Protein AF-A0AAW1M0X6-F1 (afdb_monomer_lite)

Radius of gyration: 35.82 Å; chains: 1; bounding box: 90×74×102 Å

Organism: Popillia japonica (NCBI:txid7064)

Foldseek 3Di:
DVVVVVVVVVVVVVVVVVVVVVVVVVVVVVVVVVVVVVVVVVVVVVVVVVVVVVVVVVVVVVPPPPPPPPDPDDDDDDDDDPVVVVVVVPDDDDDDDDDDDDDDDDDDDDDDDDDDDDDDDDDDDDDDDDDDDDDDDDDPPDPDPFDWDADPVNPDTHTPDDDDPPPDPPVPPPPPDDDDDPVCRPDPDPVVVVCVVPPPVNLVVLLVVLQVVLVVVVVVDDDPDPVLSDRDDSLLSVLLVVLVVPCVVVVCPVPDLVQQQDPPVSHPPVNVVSDNPSNSCSRVPPD

pLDDT: mean 71.13, std 21.63, range [29.25, 96.81]

Secondary structure (DSSP, 8-state):
-HHHHHHHHHHHHHHHHHHHHHHHHHHHHHHHHHHHHHHHHHHHHHHHHHHHHHHHHHHHTT---------SS-----PPPHHHHHHHHS-PPP----------------------------------------------S------EEEPTTSS-EEESSPPP-----GGG------S--HHHHT---HHHHHHHHS-HHHHHHHHHHHHHHHHHHHHHS--SSTTTTPPP-HHHHHHHHHHHHHHHHTT-TTS-HHHHT-SSSSS-HHHHHH--HHHHHHHH---

Structure (mmCIF, N/CA/C/O backbone):
data_AF-A0AAW1M0X6-F1
#
_entry.id   AF-A0AAW1M0X6-F1
#
loop_
_atom_site.group_PDB
_atom_site.id
_atom_site.type_symbol
_atom_site.label_atom_id
_atom_site.label_alt_id
_atom_site.label_comp_id
_atom_site.label_asym_id
_atom_site.label_entity_id
_atom_site.label_seq_id
_atom_site.pdbx_PDB_ins_code
_atom_site.Cartn_x
_atom_site.Cartn_y
_atom_site.Cartn_z
_atom_site.occupancy
_atom_site.B_iso_or_equiv
_atom_site.auth_seq_id
_atom_site.auth_comp_id
_atom_site.auth_asym_id
_atom_site.auth_atom_id
_atom_site.pdbx_PDB_model_num
ATOM 1 N N . MET A 1 1 ? -15.521 53.180 47.110 1.00 49.41 1 MET A N 1
ATOM 2 C CA . MET A 1 1 ? -14.383 53.597 46.259 1.00 49.41 1 MET A CA 1
ATOM 3 C C . MET A 1 1 ? -13.405 52.467 45.924 1.00 49.41 1 MET A C 1
ATOM 5 O O . MET A 1 1 ? -13.047 52.357 44.765 1.00 49.41 1 MET A O 1
ATOM 9 N N . LEU A 1 2 ? -12.999 51.593 46.858 1.00 49.25 2 LEU A N 1
ATOM 10 C CA . LEU A 1 2 ? -12.043 50.502 46.555 1.00 49.25 2 LEU A CA 1
ATOM 11 C C . LEU A 1 2 ? -12.600 49.351 45.683 1.00 49.25 2 LEU A C 1
ATOM 13 O O . LEU A 1 2 ? -11.834 48.738 44.946 1.00 49.25 2 LEU A O 1
ATOM 17 N N . LYS A 1 3 ? -13.913 49.076 45.723 1.00 53.50 3 LYS A N 1
ATOM 18 C CA . LYS A 1 3 ? -14.553 48.027 44.898 1.00 53.50 3 LYS A CA 1
ATOM 19 C C . LYS A 1 3 ? -14.678 48.407 43.410 1.00 53.50 3 LYS A C 1
ATOM 21 O O . LYS A 1 3 ? -14.441 47.568 42.554 1.00 53.50 3 LYS A O 1
ATOM 26 N N . ASP A 1 4 ? -14.912 49.681 43.095 1.00 55.22 4 ASP A N 1
ATOM 27 C CA . ASP A 1 4 ? -14.992 50.156 41.700 1.00 55.22 4 ASP A CA 1
ATOM 28 C C . ASP A 1 4 ? -13.654 50.066 40.945 1.00 55.22 4 ASP A C 1
ATOM 30 O O . ASP A 1 4 ? -13.630 49.869 39.730 1.00 55.22 4 ASP A O 1
ATOM 34 N N . CYS A 1 5 ? -12.520 50.204 41.644 1.00 54.62 5 CYS A N 1
ATOM 35 C CA . CYS A 1 5 ? -11.194 50.076 41.028 1.00 54.62 5 CYS A CA 1
ATOM 36 C C . CYS A 1 5 ? -10.826 48.622 40.689 1.00 54.62 5 CYS A C 1
ATOM 38 O O . CYS A 1 5 ? -10.072 48.397 39.740 1.00 54.62 5 CYS A O 1
ATOM 40 N N . SER A 1 6 ? -11.342 47.626 41.422 1.00 60.44 6 SER A N 1
ATOM 41 C CA . SER A 1 6 ? -11.059 46.214 41.126 1.00 60.44 6 SER A CA 1
ATOM 42 C C . SER A 1 6 ? -11.887 45.700 39.946 1.00 60.44 6 SER A C 1
ATOM 44 O O . SER A 1 6 ? -11.358 44.986 39.095 1.00 60.44 6 SER A O 1
ATOM 46 N N . GLU A 1 7 ? -13.146 46.125 39.827 1.00 61.53 7 GLU A N 1
ATOM 47 C CA . GLU A 1 7 ? -14.025 45.739 38.717 1.00 61.53 7 GLU A CA 1
ATOM 48 C C . GLU A 1 7 ? -13.560 46.316 37.373 1.00 61.53 7 GLU A C 1
ATOM 50 O O . GLU A 1 7 ? -13.534 45.596 36.369 1.00 61.53 7 GLU A O 1
ATOM 55 N N . ARG A 1 8 ? -13.083 47.571 37.352 1.00 61.84 8 ARG A N 1
ATOM 56 C CA . ARG A 1 8 ? -12.467 48.169 36.152 1.00 61.84 8 ARG A CA 1
ATOM 57 C C . ARG A 1 8 ? -11.215 47.416 35.707 1.00 61.84 8 ARG A C 1
ATOM 59 O O . ARG A 1 8 ? -11.055 47.164 34.515 1.00 61.84 8 ARG A O 1
ATOM 66 N N . ASN A 1 9 ? -10.369 46.994 36.649 1.00 72.00 9 ASN A N 1
ATOM 67 C CA . ASN A 1 9 ? -9.188 46.184 36.342 1.00 72.00 9 ASN A CA 1
ATOM 68 C C . ASN A 1 9 ? -9.570 44.818 35.753 1.00 72.00 9 ASN A C 1
ATOM 70 O O . ASN A 1 9 ? -9.012 44.409 34.737 1.00 72.00 9 ASN A O 1
ATOM 74 N N . ILE A 1 10 ? -10.560 44.128 36.328 1.00 74.88 10 ILE A N 1
ATOM 75 C CA . ILE A 1 10 ? -11.029 42.829 35.815 1.00 74.88 10 ILE A CA 1
ATOM 76 C C . ILE A 1 10 ? -11.611 42.967 34.401 1.00 74.88 10 ILE A C 1
ATOM 78 O O . ILE A 1 10 ? -11.339 42.122 33.544 1.00 74.88 10 ILE A O 1
ATOM 82 N N . SER A 1 11 ? -12.392 44.019 34.143 1.00 79.31 11 SER A N 1
ATOM 83 C CA . SER A 1 11 ? -12.946 44.297 32.813 1.00 79.31 11 SER A CA 1
ATOM 84 C C . SER A 1 11 ? -11.838 44.543 31.783 1.00 79.31 11 SER A C 1
ATOM 86 O O . SER A 1 11 ? -11.811 43.897 30.735 1.00 79.31 11 SER A O 1
ATOM 88 N N . HIS A 1 12 ? -10.849 45.367 32.136 1.00 84.56 12 HIS A N 1
ATOM 89 C CA . HIS A 1 12 ? -9.694 45.663 31.290 1.00 84.56 12 HIS A CA 1
ATOM 90 C C . HIS A 1 12 ? -8.882 44.402 30.939 1.00 84.56 12 HIS A C 1
ATOM 92 O O . HIS A 1 12 ? -8.549 44.172 29.776 1.00 84.56 12 HIS A O 1
ATOM 98 N N . PHE A 1 13 ? -8.625 43.508 31.903 1.00 85.31 13 PHE A N 1
ATOM 99 C CA . PHE A 1 13 ? -7.938 42.239 31.622 1.00 85.31 13 PHE A CA 1
ATOM 100 C C . PHE A 1 13 ? -8.755 41.297 30.726 1.00 85.31 13 PHE A C 1
ATOM 102 O O . PHE A 1 13 ? -8.185 40.592 29.886 1.00 85.31 13 PHE A O 1
ATOM 109 N N . LYS A 1 14 ? -10.087 41.273 30.870 1.00 87.56 14 LYS A N 1
ATOM 110 C CA . LYS A 1 14 ? -10.971 40.500 29.981 1.00 87.56 14 LYS A CA 1
ATOM 111 C C . LYS A 1 14 ? -10.939 41.047 28.555 1.00 87.56 14 LYS A C 1
ATOM 113 O O . LYS A 1 14 ? -10.850 40.263 27.610 1.00 87.56 14 LYS A O 1
ATOM 118 N N . GLU A 1 15 ? -10.963 42.365 28.401 1.00 91.44 15 GLU A N 1
ATOM 119 C CA . GLU A 1 15 ? -10.879 43.034 27.105 1.00 91.44 15 GLU A CA 1
ATOM 120 C C . GLU A 1 15 ? -9.538 42.759 26.413 1.00 91.44 15 GLU A C 1
ATOM 122 O O . GLU A 1 15 ? -9.523 42.269 25.283 1.00 91.44 15 GLU A O 1
ATOM 127 N N . MET A 1 16 ? -8.418 42.923 27.122 1.00 87.94 16 MET A N 1
ATOM 128 C CA . MET A 1 16 ? -7.081 42.626 26.593 1.00 87.94 16 MET A CA 1
ATOM 129 C C . MET A 1 16 ? -6.925 41.157 26.185 1.00 87.94 16 MET A C 1
ATOM 131 O O . MET A 1 16 ? -6.371 40.851 25.127 1.00 87.94 16 MET A O 1
ATOM 135 N N . ARG A 1 17 ? -7.491 40.224 26.962 1.00 87.88 17 ARG A N 1
ATOM 136 C CA . ARG A 1 17 ? -7.526 38.798 26.599 1.00 87.88 17 ARG A CA 1
ATOM 137 C C . ARG A 1 17 ? -8.348 38.552 25.329 1.00 87.88 17 ARG A C 1
ATOM 139 O O . ARG A 1 17 ? -7.962 37.722 24.506 1.00 87.88 17 ARG A O 1
ATOM 146 N N . ASN A 1 18 ? -9.471 39.244 25.156 1.00 90.44 18 ASN A N 1
ATOM 147 C CA . ASN A 1 18 ? -10.307 39.116 23.962 1.00 90.44 18 ASN A CA 1
ATOM 148 C C . ASN A 1 18 ? -9.621 39.694 22.718 1.00 90.44 18 ASN A C 1
ATOM 150 O O . ASN A 1 18 ? -9.680 39.072 21.656 1.00 90.44 18 ASN A O 1
ATOM 154 N N . ILE A 1 19 ? -8.925 40.825 22.856 1.00 91.88 19 ILE A N 1
ATOM 155 C CA . ILE A 1 19 ? -8.106 41.418 21.793 1.00 91.88 19 ILE A CA 1
ATOM 156 C C . ILE A 1 19 ? -6.992 40.446 21.396 1.00 91.88 19 ILE A C 1
ATOM 158 O O . ILE A 1 19 ? -6.901 40.088 20.227 1.00 91.88 19 ILE A O 1
ATOM 162 N N . ALA A 1 20 ? -6.232 39.914 22.357 1.00 89.69 20 ALA A N 1
ATOM 163 C CA . ALA A 1 20 ? -5.173 38.942 22.081 1.00 89.69 20 ALA A CA 1
ATOM 164 C C . ALA A 1 20 ? -5.695 37.691 21.348 1.00 89.69 20 ALA A C 1
ATOM 166 O O . ALA A 1 20 ? -5.090 37.234 20.378 1.00 89.69 20 ALA A O 1
ATOM 167 N N . LYS A 1 21 ? -6.864 37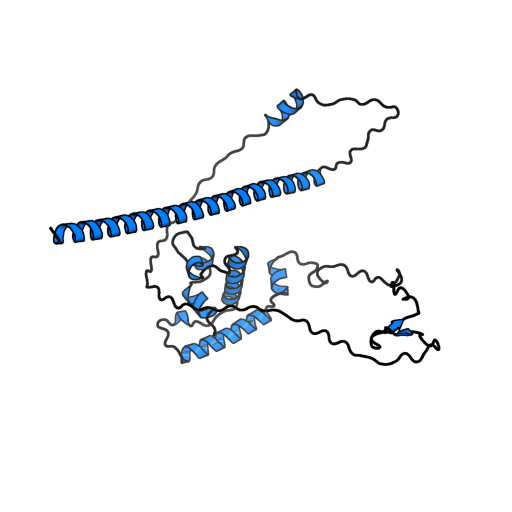.168 21.750 1.00 91.62 21 LYS A N 1
ATOM 168 C CA . LYS A 1 21 ? -7.521 36.046 21.058 1.00 91.62 21 LYS A CA 1
ATOM 169 C C . LYS A 1 21 ? -7.909 36.397 19.620 1.00 91.62 21 LYS A C 1
ATOM 171 O O . LYS A 1 21 ? -7.710 35.574 18.728 1.00 91.62 21 LYS A O 1
ATOM 176 N N . ARG A 1 22 ? -8.462 37.591 19.380 1.00 92.75 22 ARG A N 1
ATOM 177 C CA . ARG A 1 22 ? -8.814 38.062 18.028 1.00 92.75 22 ARG A CA 1
ATOM 178 C C . ARG A 1 22 ? -7.573 38.221 17.157 1.00 92.75 22 ARG A C 1
ATOM 180 O O . ARG A 1 22 ? -7.558 37.703 16.046 1.00 92.75 22 ARG A O 1
ATOM 187 N N . THR A 1 23 ? -6.525 38.850 17.681 1.00 91.62 23 THR A N 1
ATOM 188 C CA . THR A 1 23 ? -5.253 39.030 16.974 1.00 91.62 23 THR A CA 1
ATOM 189 C C . THR A 1 23 ? -4.630 37.686 16.615 1.00 91.62 23 THR A C 1
ATOM 191 O O . THR A 1 23 ? -4.296 37.469 15.457 1.00 91.62 23 THR A O 1
ATOM 194 N N . CYS A 1 24 ? -4.579 36.735 17.552 1.00 92.25 24 CYS A N 1
ATOM 195 C CA . CYS A 1 24 ? -4.056 35.393 17.292 1.00 92.25 24 CYS A CA 1
ATOM 196 C C . CYS A 1 24 ? -4.843 34.661 16.187 1.00 92.25 24 CYS A C 1
ATOM 198 O O . CYS A 1 24 ? -4.251 34.097 15.266 1.00 92.25 24 CYS A O 1
ATOM 200 N N . ARG A 1 25 ? -6.182 34.737 16.211 1.00 92.81 25 ARG A N 1
ATOM 201 C CA . ARG A 1 25 ? -7.030 34.173 15.144 1.00 92.81 25 ARG A CA 1
ATOM 202 C C . ARG A 1 25 ? -6.773 34.838 13.790 1.00 92.81 25 ARG A C 1
ATOM 204 O O . ARG A 1 25 ? -6.695 34.134 12.788 1.00 92.81 25 ARG A O 1
ATOM 211 N N . ASN A 1 26 ? -6.616 36.160 13.758 1.00 92.62 26 ASN A N 1
ATOM 212 C CA . ASN A 1 26 ? -6.327 36.899 12.528 1.00 92.62 26 ASN A CA 1
ATOM 213 C C . ASN A 1 26 ? -4.943 36.559 11.966 1.00 92.62 26 ASN A C 1
ATOM 215 O O . ASN A 1 26 ? -4.833 36.306 10.771 1.00 92.62 26 ASN A O 1
ATOM 219 N N . CYS A 1 27 ? -3.912 36.469 12.809 1.00 91.94 27 CYS A N 1
ATOM 220 C CA . CYS A 1 27 ? -2.578 36.041 12.386 1.00 91.94 27 CYS A CA 1
ATOM 221 C C . CYS A 1 27 ? -2.595 34.606 11.839 1.00 91.94 27 CYS A C 1
ATOM 223 O O . CYS A 1 27 ? -1.999 34.345 10.797 1.00 91.94 27 CYS A O 1
ATOM 225 N N . LYS A 1 28 ? -3.334 33.688 12.482 1.00 91.50 28 LYS A N 1
ATOM 226 C CA . LYS A 1 28 ? -3.503 32.314 11.982 1.00 91.50 28 LYS A CA 1
ATOM 227 C C . LYS A 1 28 ? -4.194 32.285 10.613 1.00 91.50 28 LYS A C 1
ATOM 229 O O . LYS A 1 28 ? -3.758 31.542 9.742 1.00 91.50 28 LYS A O 1
ATOM 234 N N . ARG A 1 29 ? -5.230 33.105 10.402 1.00 92.12 29 ARG A N 1
ATOM 235 C CA . ARG A 1 29 ? -5.902 33.237 9.095 1.00 92.12 29 ARG A CA 1
ATOM 236 C C . ARG A 1 29 ? -4.964 33.780 8.022 1.00 92.12 29 ARG A C 1
ATOM 238 O O . ARG A 1 29 ? -4.820 33.147 6.989 1.00 92.12 29 ARG A O 1
ATOM 245 N N . GLN A 1 30 ? -4.259 34.876 8.301 1.00 93.06 30 GLN A N 1
ATOM 246 C CA . GLN A 1 30 ? -3.292 35.453 7.359 1.00 93.06 30 GLN A CA 1
ATOM 247 C C . GLN A 1 30 ? -2.192 34.461 6.972 1.00 93.06 30 GLN A C 1
ATOM 249 O O . GLN A 1 30 ? -1.789 34.401 5.814 1.00 93.06 30 GLN A O 1
ATOM 254 N N . TYR A 1 31 ? -1.713 33.667 7.931 1.00 93.00 31 TYR A N 1
ATOM 255 C CA . TYR A 1 31 ? -0.745 32.613 7.657 1.00 93.00 31 TYR A CA 1
ATOM 256 C C . TYR A 1 31 ? -1.305 31.553 6.696 1.00 93.00 31 TYR A C 1
ATOM 258 O O . TYR A 1 31 ? -0.641 31.210 5.719 1.00 93.00 31 TYR A O 1
ATOM 266 N N . LEU A 1 32 ? -2.530 31.074 6.936 1.00 91.06 32 LEU A N 1
ATOM 267 C CA . LEU A 1 32 ? -3.194 30.097 6.068 1.00 91.06 32 LEU A CA 1
ATOM 268 C C . LEU A 1 32 ? -3.451 30.659 4.663 1.00 91.06 32 LEU A C 1
ATOM 270 O O . LEU A 1 32 ? -3.134 29.990 3.683 1.00 91.06 32 LEU A O 1
ATOM 274 N N . ASP A 1 33 ? -3.924 31.902 4.556 1.00 92.38 33 ASP A N 1
ATOM 275 C CA . ASP A 1 33 ? -4.158 32.571 3.269 1.00 92.38 33 ASP A CA 1
ATOM 276 C C . ASP A 1 33 ? -2.859 32.721 2.464 1.00 92.38 33 ASP A C 1
ATOM 278 O O . ASP A 1 33 ? -2.826 32.472 1.258 1.00 92.38 33 ASP A O 1
ATOM 282 N N . ASN A 1 34 ? -1.754 33.079 3.126 1.00 93.00 34 ASN A N 1
ATOM 283 C CA . ASN A 1 34 ? -0.442 33.151 2.484 1.00 93.00 34 ASN A CA 1
ATOM 284 C C . ASN A 1 34 ? 0.043 31.773 2.019 1.00 93.00 34 ASN A C 1
ATOM 286 O O . ASN A 1 34 ? 0.634 31.660 0.943 1.00 93.00 34 ASN A O 1
ATOM 290 N N . MET A 1 35 ? -0.220 30.723 2.801 1.00 92.69 35 MET A N 1
ATOM 291 C CA . MET A 1 35 ? 0.132 29.358 2.421 1.00 92.69 35 MET A CA 1
ATOM 292 C C . MET A 1 35 ? -0.663 28.903 1.189 1.00 92.69 35 MET A C 1
ATOM 294 O O . MET A 1 35 ? -0.074 28.374 0.248 1.00 92.69 35 MET A O 1
ATOM 298 N N . LEU A 1 36 ? -1.970 29.188 1.144 1.00 90.56 36 LEU A N 1
ATOM 299 C CA . LEU A 1 36 ? -2.834 28.885 -0.002 1.00 90.56 36 LEU A CA 1
ATOM 300 C C . LEU A 1 36 ? -2.375 29.610 -1.272 1.00 90.56 36 LEU A C 1
ATOM 302 O O . LEU A 1 36 ? -2.247 28.981 -2.320 1.00 90.56 36 LEU A O 1
ATOM 306 N N . ARG A 1 37 ? -2.025 30.898 -1.173 1.00 90.06 37 ARG A N 1
ATOM 307 C CA . ARG A 1 37 ? -1.461 31.658 -2.304 1.00 90.06 37 ARG A CA 1
ATOM 308 C C . ARG A 1 37 ? -0.145 31.062 -2.810 1.00 90.06 37 ARG A C 1
ATOM 310 O O . ARG A 1 37 ? 0.079 30.980 -4.016 1.00 90.06 37 ARG A O 1
ATOM 317 N N . SER A 1 38 ? 0.731 30.620 -1.907 1.00 91.56 38 SER A N 1
ATOM 318 C CA . SER A 1 38 ? 1.982 29.940 -2.276 1.00 91.56 38 SER A CA 1
ATOM 319 C C . SER A 1 38 ? 1.716 28.642 -3.049 1.00 91.56 38 SER A C 1
ATOM 321 O O . SER A 1 38 ? 2.322 28.386 -4.090 1.00 91.56 38 SER A O 1
ATOM 323 N N . VAL A 1 39 ? 0.742 27.851 -2.597 1.00 88.12 39 VAL A N 1
ATOM 324 C CA . VAL A 1 39 ? 0.317 26.631 -3.292 1.00 88.12 39 VAL A CA 1
ATOM 325 C C . VAL A 1 39 ? -0.250 26.955 -4.677 1.00 88.12 39 VAL A C 1
ATOM 327 O O . VAL A 1 39 ? 0.150 26.337 -5.663 1.00 88.12 39 VAL A O 1
ATOM 330 N N . GLU A 1 40 ? -1.120 27.957 -4.784 1.00 88.94 40 GLU A N 1
ATOM 331 C CA . GLU A 1 40 ? -1.725 28.370 -6.053 1.00 88.94 40 GLU A CA 1
ATOM 332 C C . GLU A 1 40 ? -0.669 28.822 -7.075 1.00 88.94 40 GLU A C 1
ATOM 334 O O . GLU A 1 40 ? -0.641 28.330 -8.205 1.00 88.94 40 GLU A O 1
ATOM 339 N N . THR A 1 41 ? 0.269 29.680 -6.664 1.00 90.00 41 THR A N 1
ATOM 340 C CA . THR A 1 41 ? 1.382 30.116 -7.527 1.00 90.00 41 THR A CA 1
ATOM 341 C C . THR A 1 41 ? 2.272 28.952 -7.971 1.00 90.00 41 THR A C 1
ATOM 343 O O . THR A 1 41 ? 2.705 28.911 -9.126 1.00 90.00 41 THR A O 1
ATOM 346 N N . HIS A 1 42 ? 2.501 27.958 -7.106 1.00 89.06 42 HIS A N 1
ATOM 347 C CA . HIS A 1 42 ? 3.227 26.744 -7.474 1.00 89.06 42 HIS A CA 1
ATOM 348 C C . HIS A 1 42 ? 2.494 25.946 -8.564 1.00 89.06 42 HIS A C 1
ATOM 350 O O . HIS A 1 42 ? 3.119 25.514 -9.538 1.00 89.06 42 HIS A O 1
ATOM 356 N N . TYR A 1 43 ? 1.175 25.774 -8.439 1.00 83.94 43 TYR A N 1
ATOM 357 C CA . TYR A 1 43 ? 0.365 25.086 -9.447 1.00 83.94 43 TYR A CA 1
ATOM 358 C C . TYR A 1 43 ? 0.314 25.848 -10.774 1.00 83.94 43 TYR A C 1
ATOM 360 O O . TYR A 1 43 ? 0.480 25.231 -11.827 1.00 83.94 43 TYR A O 1
ATOM 368 N N . GLN A 1 44 ? 0.185 27.176 -10.747 1.00 85.38 44 GLN A N 1
ATOM 369 C CA . GLN A 1 44 ? 0.263 28.004 -11.955 1.00 85.38 44 GLN A CA 1
ATOM 370 C C . GLN A 1 44 ? 1.620 27.842 -12.658 1.00 85.38 44 GLN A C 1
ATOM 372 O O . GLN A 1 44 ? 1.671 27.570 -13.859 1.00 85.38 44 GLN A O 1
ATOM 377 N N . ALA A 1 45 ? 2.730 27.900 -11.915 1.00 85.12 45 ALA A N 1
ATOM 378 C CA . ALA A 1 45 ? 4.068 27.692 -12.470 1.00 85.12 45 ALA A CA 1
ATOM 379 C C . ALA A 1 45 ? 4.261 26.273 -13.038 1.00 85.12 45 ALA A C 1
ATOM 381 O O . ALA A 1 45 ? 4.920 26.091 -14.067 1.00 85.12 45 ALA A O 1
ATOM 382 N N . LYS A 1 46 ? 3.675 25.258 -12.393 1.00 88.75 46 LYS A N 1
ATOM 383 C CA . LYS A 1 46 ? 3.682 23.871 -12.874 1.00 88.75 46 LYS A CA 1
ATOM 384 C C . LYS A 1 46 ? 2.890 23.722 -14.174 1.00 88.75 46 LYS A C 1
ATOM 386 O O . LYS A 1 46 ? 3.389 23.086 -15.100 1.00 88.75 46 LYS A O 1
ATOM 391 N N . ASN A 1 47 ? 1.716 24.341 -14.271 1.00 86.12 47 ASN A N 1
ATOM 392 C CA . ASN A 1 47 ? 0.895 24.332 -15.483 1.00 86.12 47 ASN A CA 1
ATOM 393 C C . ASN A 1 47 ? 1.627 25.000 -16.649 1.00 86.12 47 ASN A C 1
ATOM 395 O O . ASN A 1 47 ? 1.723 24.414 -17.725 1.00 86.12 47 ASN A O 1
ATOM 399 N N . ILE A 1 48 ? 2.245 26.161 -16.410 1.00 83.12 48 ILE A N 1
ATOM 400 C CA . ILE A 1 48 ? 3.079 26.851 -17.403 1.00 83.12 48 ILE A CA 1
ATOM 401 C C . ILE A 1 48 ? 4.240 25.951 -17.854 1.00 83.12 48 ILE A C 1
ATOM 403 O O . ILE A 1 48 ? 4.495 25.802 -19.048 1.00 83.12 48 ILE A O 1
ATOM 407 N N . ARG A 1 49 ? 4.934 25.291 -16.918 1.00 82.06 49 ARG A N 1
ATOM 408 C CA . ARG A 1 49 ? 6.034 24.371 -17.245 1.00 82.06 49 ARG A CA 1
ATOM 409 C C . ARG A 1 49 ? 5.566 23.189 -18.095 1.00 82.06 49 ARG A C 1
ATOM 411 O O . ARG A 1 49 ? 6.244 22.848 -19.061 1.00 82.06 49 ARG A O 1
ATOM 418 N N . ASN A 1 50 ? 4.438 22.578 -17.744 1.00 85.94 50 ASN A N 1
ATOM 419 C CA . ASN A 1 50 ? 3.861 21.466 -18.495 1.00 85.94 50 ASN A CA 1
ATOM 420 C C . ASN A 1 50 ? 3.478 21.901 -19.911 1.00 85.94 50 ASN A C 1
ATOM 422 O O . ASN A 1 50 ? 3.874 21.236 -20.865 1.00 85.94 50 ASN A O 1
ATOM 426 N N . PHE A 1 51 ? 2.835 23.063 -20.048 1.00 88.56 51 PHE A N 1
ATOM 427 C CA . PHE A 1 51 ? 2.515 23.665 -21.340 1.00 88.56 51 PHE A CA 1
ATOM 428 C C . PHE A 1 51 ? 3.765 23.842 -22.215 1.00 88.56 51 PHE A C 1
ATOM 430 O O . PHE A 1 51 ? 3.787 23.395 -23.359 1.00 88.56 51 PHE A O 1
ATOM 437 N N . TYR A 1 52 ? 4.854 24.409 -21.683 1.00 78.44 52 TYR A N 1
ATOM 438 C CA . TYR A 1 52 ? 6.097 24.562 -22.452 1.00 78.44 52 TYR A CA 1
ATOM 439 C C . TYR A 1 52 ? 6.763 23.225 -22.799 1.00 78.44 52 TYR A C 1
ATOM 441 O O . TYR A 1 52 ? 7.354 23.089 -23.872 1.00 78.44 52 TYR A O 1
ATOM 449 N N . GLN A 1 53 ? 6.690 22.226 -21.917 1.00 80.62 53 GLN A N 1
ATOM 450 C CA . GLN A 1 53 ? 7.208 20.888 -22.207 1.00 80.62 53 GLN A CA 1
ATOM 451 C C . GLN A 1 53 ? 6.408 20.198 -23.314 1.00 80.62 53 GLN A C 1
ATOM 453 O O . GLN A 1 53 ? 6.997 19.564 -24.189 1.00 80.62 53 GLN A O 1
ATOM 458 N N . GLU A 1 54 ? 5.089 20.343 -23.297 1.00 80.88 54 GLU A N 1
ATOM 459 C CA . GLU A 1 54 ? 4.188 19.812 -24.312 1.00 80.88 54 GLU A CA 1
ATOM 460 C C . GLU A 1 54 ? 4.371 20.525 -25.654 1.00 80.88 54 GLU A C 1
ATOM 462 O O . GLU A 1 54 ? 4.586 19.869 -26.674 1.00 80.88 54 GLU A O 1
ATOM 467 N N . ALA A 1 55 ? 4.445 21.859 -25.650 1.00 75.31 55 ALA A N 1
ATOM 468 C CA . ALA A 1 55 ? 4.791 22.651 -26.826 1.00 75.31 55 ALA A CA 1
ATOM 469 C C . ALA A 1 55 ? 6.129 22.191 -27.429 1.00 75.31 55 ALA A C 1
ATOM 471 O O . ALA A 1 55 ? 6.210 21.936 -28.631 1.00 75.31 55 ALA A O 1
ATOM 472 N N . LYS A 1 56 ? 7.162 21.985 -26.599 1.00 77.62 56 LYS A N 1
ATOM 473 C CA . LYS A 1 56 ? 8.486 21.507 -27.030 1.00 77.62 56 LYS A CA 1
ATOM 474 C C . LYS A 1 56 ? 8.444 20.097 -27.628 1.00 77.62 56 LYS A C 1
ATOM 476 O O . LYS A 1 56 ? 9.073 19.867 -28.660 1.00 77.62 56 LYS A O 1
ATOM 481 N N . LYS A 1 57 ? 7.692 19.167 -27.029 1.00 77.56 57 LYS A N 1
ATOM 482 C CA . LYS A 1 57 ? 7.470 17.817 -27.586 1.00 77.56 57 LYS A CA 1
ATOM 483 C C . LYS A 1 57 ? 6.762 17.888 -28.943 1.00 77.56 57 LYS A C 1
ATOM 485 O O . LYS A 1 57 ? 7.213 17.264 -29.901 1.00 77.56 57 LYS A O 1
ATOM 490 N N . ASN A 1 58 ? 5.744 18.739 -29.061 1.00 70.25 58 ASN A N 1
ATOM 491 C CA . ASN A 1 58 ? 5.024 18.971 -30.314 1.00 70.25 58 ASN A CA 1
ATOM 492 C C . ASN A 1 58 ? 5.894 19.666 -31.379 1.00 70.25 58 ASN A C 1
ATOM 494 O O . ASN A 1 58 ? 5.721 19.418 -32.573 1.00 70.25 58 ASN A O 1
ATOM 498 N N . THR A 1 59 ? 6.884 20.477 -30.980 1.00 60.91 59 THR A N 1
ATOM 499 C CA . THR A 1 59 ? 7.846 21.083 -31.921 1.00 60.91 59 THR A CA 1
ATOM 500 C C . THR A 1 59 ? 8.904 20.081 -32.391 1.00 60.91 59 THR A C 1
ATOM 502 O O . THR A 1 59 ? 9.314 20.126 -33.549 1.00 60.91 59 THR A O 1
ATOM 505 N N . GLN A 1 60 ? 9.321 19.137 -31.538 1.00 59.81 60 GLN A N 1
ATOM 506 C CA . GLN A 1 60 ? 10.268 18.073 -31.906 1.00 59.81 60 GLN A CA 1
ATOM 507 C C . GLN A 1 60 ? 9.697 17.114 -32.966 1.00 59.81 60 GLN A C 1
ATOM 509 O O . GLN A 1 60 ? 10.452 16.643 -33.813 1.00 59.81 60 GLN A O 1
ATOM 514 N N . GLY A 1 61 ? 8.373 16.913 -33.009 1.00 53.94 61 GLY A N 1
ATOM 515 C CA . GLY A 1 61 ? 7.688 16.216 -34.111 1.00 53.94 61 GLY A CA 1
ATOM 516 C C . GLY A 1 61 ? 7.536 17.042 -35.402 1.00 53.94 61 GLY A C 1
ATOM 517 O O . GLY A 1 61 ? 7.220 16.493 -36.455 1.00 53.94 61 GLY A O 1
ATOM 518 N N . LYS A 1 62 ? 7.789 18.358 -35.345 1.00 51.47 62 LYS A N 1
ATOM 519 C CA . LYS A 1 62 ? 7.704 19.309 -36.468 1.00 51.47 62 LYS A CA 1
ATOM 520 C C . LYS A 1 62 ? 9.062 19.850 -36.924 1.00 51.47 62 LYS A C 1
ATOM 522 O O . LYS A 1 62 ? 9.091 20.792 -37.714 1.00 51.47 62 LYS A O 1
ATOM 527 N N . MET A 1 63 ? 10.183 19.215 -36.569 1.00 44.06 63 MET A N 1
ATOM 528 C CA . MET A 1 63 ? 11.395 19.326 -37.392 1.00 44.06 63 MET A CA 1
ATOM 529 C C . MET A 1 63 ? 11.188 18.532 -38.690 1.00 44.06 63 MET A C 1
ATOM 531 O O . MET A 1 63 ? 11.869 17.550 -38.973 1.00 44.06 63 MET A O 1
ATOM 535 N N . ARG A 1 64 ? 10.259 18.997 -39.538 1.00 46.28 64 ARG A N 1
ATOM 536 C CA . ARG A 1 64 ? 10.497 18.887 -40.973 1.00 46.28 64 ARG A CA 1
ATOM 537 C C . ARG A 1 64 ? 11.830 19.583 -41.160 1.00 46.28 64 ARG A C 1
ATOM 539 O O . ARG A 1 64 ? 11.956 20.744 -40.779 1.00 46.28 64 ARG A O 1
ATOM 546 N N . SER A 1 65 ? 12.827 18.853 -41.651 1.00 45.56 65 SER A N 1
ATOM 547 C CA . SER A 1 65 ? 14.030 19.455 -42.206 1.00 45.56 65 SER A CA 1
ATOM 548 C C . SER A 1 65 ? 13.563 20.650 -43.031 1.00 45.56 65 SER A C 1
ATOM 550 O O . SER A 1 65 ? 12.961 20.478 -44.092 1.00 45.56 65 SER A O 1
ATOM 552 N N . LEU A 1 66 ? 13.760 21.861 -42.510 1.00 44.91 66 LEU A N 1
ATOM 553 C CA . LEU A 1 66 ? 13.802 23.028 -43.358 1.00 44.91 66 LEU A CA 1
ATOM 554 C C . LEU A 1 66 ? 15.043 22.758 -44.190 1.00 44.91 66 LEU A C 1
ATOM 556 O O . LEU A 1 66 ? 16.168 23.018 -43.764 1.00 44.91 66 LEU A O 1
ATOM 560 N N . LYS A 1 67 ? 14.834 22.104 -45.339 1.00 41.78 67 LYS A N 1
ATOM 561 C CA . LYS A 1 67 ? 15.777 22.167 -46.438 1.00 41.78 67 LYS A CA 1
ATOM 562 C C . LYS A 1 67 ? 15.991 23.653 -46.616 1.00 41.78 67 LYS A C 1
ATOM 564 O O . LYS A 1 67 ? 15.091 24.355 -47.074 1.00 41.78 67 LYS A O 1
ATOM 569 N N . TYR A 1 68 ? 17.147 24.126 -46.165 1.00 38.56 68 TYR A N 1
ATOM 570 C CA . TYR A 1 68 ? 17.673 25.399 -46.594 1.00 38.56 68 TYR A CA 1
ATOM 571 C C . TYR A 1 68 ? 17.501 25.405 -48.108 1.00 38.56 68 TYR A C 1
ATOM 573 O O . TYR A 1 68 ? 18.154 24.629 -48.807 1.00 38.56 68 TYR A O 1
ATOM 581 N N . CYS A 1 69 ? 16.576 26.218 -48.607 1.00 40.81 69 CYS A N 1
ATOM 582 C CA . CYS A 1 69 ? 16.559 26.566 -50.013 1.00 40.81 69 CYS A CA 1
ATOM 583 C C . CYS A 1 69 ? 17.759 27.493 -50.197 1.00 40.81 69 CYS A C 1
ATOM 585 O O . CYS A 1 69 ? 17.640 28.712 -50.178 1.00 40.81 69 CYS A O 1
ATOM 587 N N . ARG A 1 70 ? 18.955 26.898 -50.253 1.00 35.56 70 ARG A N 1
ATOM 588 C CA . ARG A 1 70 ? 20.102 27.529 -50.882 1.00 35.56 70 ARG A CA 1
ATOM 589 C C . ARG A 1 70 ? 19.857 27.409 -52.372 1.00 35.56 70 ARG A C 1
ATOM 591 O O . ARG A 1 70 ? 20.177 26.387 -52.970 1.00 35.56 70 ARG A O 1
ATOM 598 N N . ASN A 1 71 ? 19.306 28.463 -52.942 1.00 45.81 71 ASN A N 1
ATOM 599 C CA . ASN A 1 71 ? 19.634 28.792 -54.311 1.00 45.81 71 ASN A CA 1
ATOM 600 C C . ASN A 1 71 ? 20.776 29.803 -54.190 1.00 45.81 71 ASN A C 1
ATOM 602 O O . ASN A 1 71 ? 20.640 30.815 -53.499 1.00 45.81 71 ASN A O 1
ATOM 606 N N . GLU A 1 72 ? 21.930 29.512 -54.780 1.00 36.34 72 GLU A N 1
ATOM 607 C CA . GLU A 1 72 ? 22.852 30.601 -55.098 1.00 36.34 72 GLU A CA 1
ATOM 608 C C . GLU A 1 72 ? 22.175 31.496 -56.156 1.00 36.34 72 GLU A C 1
ATOM 610 O O . GLU A 1 72 ? 21.543 30.937 -57.056 1.00 36.34 72 GLU A O 1
ATOM 615 N N . PRO A 1 73 ? 22.269 32.839 -56.113 1.00 45.47 73 PRO A N 1
ATOM 616 C CA . PRO A 1 73 ? 22.800 33.730 -55.085 1.00 45.47 73 PRO A CA 1
ATOM 617 C C . PRO A 1 73 ? 21.680 34.551 -54.392 1.00 45.47 73 PRO A C 1
ATOM 619 O O . PRO A 1 73 ? 21.010 35.363 -55.012 1.00 45.47 73 PRO A O 1
ATOM 622 N N . GLY A 1 74 ? 21.528 34.396 -53.075 1.00 48.00 74 GLY A N 1
ATOM 623 C CA . GLY A 1 74 ? 21.350 35.537 -52.164 1.00 48.00 74 GLY A CA 1
ATOM 624 C C . GLY A 1 74 ? 20.117 36.455 -52.240 1.00 48.00 74 GLY A C 1
ATOM 625 O O . GLY A 1 74 ? 20.287 37.631 -51.939 1.00 48.00 74 GLY A O 1
ATOM 626 N N . GLU A 1 75 ? 18.898 35.975 -52.507 1.00 43.19 75 GLU A N 1
ATOM 627 C CA . GLU A 1 75 ? 17.683 36.785 -52.267 1.00 43.19 75 GLU A CA 1
ATOM 628 C C . GLU A 1 75 ? 16.602 36.033 -51.470 1.00 43.19 75 GLU A C 1
ATOM 630 O O . GLU A 1 75 ? 16.176 34.935 -51.832 1.00 43.19 75 GLU A O 1
ATOM 635 N N . SER A 1 76 ? 16.152 36.627 -50.355 1.00 41.53 76 SER A N 1
ATOM 636 C CA . SER A 1 76 ? 15.078 36.089 -49.510 1.00 41.53 76 SER A CA 1
ATOM 637 C C . SER A 1 76 ? 13.702 36.509 -50.031 1.00 41.53 76 SER A C 1
ATOM 639 O O . SER A 1 76 ? 13.427 37.701 -50.148 1.00 41.53 76 SER A O 1
ATOM 641 N N . THR A 1 77 ? 12.797 35.559 -50.250 1.00 40.78 77 THR A N 1
ATOM 642 C CA . THR A 1 77 ? 11.374 35.819 -50.544 1.00 40.78 77 THR A CA 1
ATOM 643 C C . THR A 1 77 ? 10.537 34.803 -49.754 1.00 40.78 77 THR A C 1
ATOM 645 O O . THR A 1 77 ? 10.928 33.643 -49.686 1.00 40.78 77 THR A O 1
ATOM 648 N N . LYS A 1 78 ? 9.422 35.078 -49.069 1.00 46.78 78 LYS A N 1
ATOM 649 C CA . LYS A 1 78 ? 8.647 36.258 -48.642 1.00 46.78 78 LYS A CA 1
ATOM 650 C C . LYS A 1 78 ? 8.092 35.880 -47.251 1.00 46.78 78 LYS A C 1
ATOM 652 O O . LYS A 1 78 ? 7.716 34.724 -47.060 1.00 46.78 78 LYS A O 1
ATOM 657 N N . TYR A 1 79 ? 8.037 36.806 -46.296 1.00 49.19 79 TYR A N 1
ATOM 658 C CA . TYR A 1 79 ? 7.336 36.567 -45.027 1.00 49.19 79 TYR A CA 1
ATOM 659 C C . TYR A 1 79 ? 5.822 36.652 -45.259 1.00 49.19 79 TYR A C 1
ATOM 661 O O . TYR A 1 79 ? 5.376 37.524 -46.005 1.00 49.19 79 TYR A O 1
ATOM 669 N N . PHE A 1 80 ? 5.053 35.743 -44.650 1.00 53.94 80 PHE A N 1
ATOM 670 C CA . PHE A 1 80 ? 3.596 35.876 -44.574 1.00 53.94 80 PHE A CA 1
ATOM 671 C C . PHE A 1 80 ? 3.259 37.157 -43.814 1.00 53.94 80 PHE A C 1
ATOM 673 O O . PHE A 1 80 ? 3.930 37.494 -42.837 1.00 53.94 80 PHE A O 1
ATOM 680 N N . THR A 1 81 ? 2.255 37.879 -44.294 1.00 63.22 81 THR A N 1
ATOM 681 C CA . THR A 1 81 ? 1.813 39.122 -43.650 1.00 63.22 81 THR A CA 1
ATOM 682 C C . THR A 1 81 ? 0.957 38.806 -42.423 1.00 63.22 81 THR A C 1
ATOM 684 O O . THR A 1 81 ? 0.291 37.770 -42.389 1.00 63.22 81 THR A O 1
ATOM 687 N N . ASP A 1 82 ? 0.973 39.673 -41.404 1.00 54.41 82 ASP A N 1
ATOM 688 C CA . ASP A 1 82 ? 0.248 39.453 -40.136 1.00 54.41 82 ASP A CA 1
ATOM 689 C C . ASP A 1 82 ? -1.259 39.197 -40.343 1.00 54.41 82 ASP A C 1
ATOM 691 O O . ASP A 1 82 ? -1.877 38.427 -39.602 1.00 54.41 82 ASP A O 1
ATOM 695 N N . ASP A 1 83 ? -1.832 39.743 -41.417 1.00 53.75 83 ASP A N 1
ATOM 696 C CA . ASP A 1 83 ? -3.231 39.537 -41.802 1.00 53.75 83 ASP A CA 1
ATOM 697 C C . ASP A 1 83 ? -3.537 38.084 -42.218 1.00 53.75 83 ASP A C 1
ATOM 699 O O . ASP A 1 83 ? -4.623 37.563 -41.948 1.00 53.75 83 ASP A O 1
ATOM 703 N N . GLU A 1 84 ? -2.575 37.383 -42.827 1.00 52.75 84 GLU A N 1
ATOM 704 C CA . GLU A 1 84 ? -2.728 35.973 -43.217 1.00 52.75 84 GLU A CA 1
ATOM 705 C C . GLU A 1 84 ? -2.660 35.037 -42.003 1.00 52.75 84 GLU A C 1
ATOM 707 O O . GLU A 1 84 ? -3.328 34.000 -41.981 1.00 52.75 84 GLU A O 1
ATOM 712 N N . LEU A 1 85 ? -1.908 35.415 -40.963 1.00 56.78 85 LEU A N 1
ATOM 713 C CA . LEU A 1 85 ? -1.817 34.654 -39.714 1.00 56.78 85 LEU A CA 1
ATOM 714 C C . LEU A 1 85 ? -3.088 34.785 -38.864 1.00 56.78 85 LEU A C 1
ATOM 716 O O . LEU A 1 85 ? -3.536 33.795 -38.281 1.00 56.78 85 LEU A O 1
ATOM 720 N N . HIS A 1 86 ? -3.715 35.963 -38.843 1.00 57.12 86 HIS A N 1
ATOM 721 C CA . HIS A 1 86 ? -4.959 36.194 -38.100 1.00 57.12 86 HIS A CA 1
ATOM 722 C C . HIS A 1 86 ? -6.151 35.392 -38.636 1.00 57.12 86 HIS A C 1
ATOM 724 O O . HIS A 1 86 ? -6.998 34.948 -37.859 1.00 57.12 86 HIS A O 1
ATOM 730 N N . LYS A 1 87 ? -6.200 35.148 -39.948 1.00 57.41 87 LYS A N 1
ATOM 731 C CA . LYS A 1 87 ? -7.285 34.386 -40.579 1.00 57.41 87 LYS A CA 1
ATOM 732 C C . LYS A 1 87 ? -7.270 32.900 -40.200 1.00 57.41 87 LYS A C 1
ATOM 734 O O . LYS A 1 87 ? -8.320 32.292 -40.040 1.00 57.41 87 LYS A O 1
ATOM 739 N N . ILE A 1 88 ? -6.084 32.328 -39.994 1.00 59.19 88 ILE A N 1
ATOM 740 C CA . ILE A 1 88 ? -5.908 30.907 -39.654 1.00 59.19 88 ILE A CA 1
ATOM 741 C C . ILE A 1 88 ? -6.274 30.623 -38.186 1.00 59.19 88 ILE A C 1
ATOM 743 O O . ILE A 1 88 ? -6.727 29.527 -37.865 1.00 59.19 88 ILE A O 1
ATOM 747 N N . LEU A 1 89 ? -6.099 31.600 -37.291 1.00 53.56 89 LEU A N 1
ATOM 748 C CA . LEU A 1 89 ? -6.386 31.456 -35.857 1.00 53.56 89 LEU A CA 1
ATOM 749 C C . LEU A 1 89 ? -7.882 31.510 -35.515 1.00 53.56 89 LEU A C 1
ATOM 751 O O . LEU A 1 89 ? -8.287 30.923 -34.515 1.00 53.56 89 LEU A O 1
ATOM 755 N N . ASN A 1 90 ? -8.695 32.176 -36.338 1.00 55.66 90 ASN A N 1
ATOM 756 C CA . ASN A 1 90 ? -10.107 32.423 -36.033 1.00 55.66 90 ASN A CA 1
ATOM 757 C C . ASN A 1 90 ? -11.085 31.384 -36.623 1.00 55.66 90 ASN A C 1
ATOM 759 O O . ASN A 1 90 ? -12.259 31.409 -36.266 1.00 55.66 90 ASN A O 1
ATOM 763 N N . GLU A 1 91 ? -10.637 30.463 -37.485 1.00 58.56 91 GLU A N 1
ATOM 764 C CA . GLU A 1 91 ? -11.507 29.510 -38.209 1.00 58.56 91 GLU A CA 1
ATOM 765 C C . GLU A 1 91 ? -11.214 28.020 -37.880 1.00 58.56 91 GLU A C 1
ATOM 767 O O . GLU A 1 91 ? -11.216 27.161 -38.760 1.00 58.56 91 GLU A O 1
ATOM 772 N N . GLY A 1 92 ? -10.960 27.681 -36.606 1.00 43.31 92 GLY A N 1
ATOM 773 C CA . GLY A 1 92 ? -10.857 26.290 -36.108 1.00 43.31 92 GLY A CA 1
ATOM 774 C C . GLY A 1 92 ? -12.140 25.806 -35.395 1.00 43.31 92 GLY A C 1
ATOM 775 O O . GLY A 1 92 ? -12.815 26.625 -34.778 1.00 43.31 92 GLY A O 1
ATOM 776 N N . PRO A 1 93 ? -12.517 24.511 -35.473 1.00 44.03 93 PRO A N 1
ATOM 777 C CA . PRO A 1 93 ? -13.917 24.077 -35.449 1.00 44.03 93 PRO A CA 1
ATOM 778 C C . PRO A 1 93 ? -14.556 24.003 -34.051 1.00 44.03 93 PRO A C 1
ATOM 780 O O . PRO A 1 93 ? -13.981 23.460 -33.110 1.00 44.03 93 PRO A O 1
ATOM 783 N N . ASN A 1 94 ? -15.805 24.478 -33.975 1.00 47.19 94 ASN A N 1
ATOM 784 C CA . ASN A 1 94 ? -16.790 24.168 -32.934 1.00 47.19 94 ASN A CA 1
ATOM 785 C C . ASN A 1 94 ? -17.009 22.653 -32.821 1.00 47.19 94 ASN A C 1
ATOM 787 O O . ASN A 1 94 ? -17.366 22.044 -33.824 1.00 47.19 94 ASN A O 1
ATOM 791 N N . LEU A 1 95 ? -16.886 22.088 -31.616 1.00 34.47 95 LEU A N 1
ATOM 792 C CA . LEU A 1 95 ? -17.535 20.836 -31.194 1.00 34.47 95 LEU A CA 1
ATOM 793 C C . LEU A 1 95 ? -17.524 20.762 -29.654 1.00 34.47 95 LEU A C 1
ATOM 795 O O . LEU A 1 95 ? -16.674 20.127 -29.035 1.00 34.47 95 LEU A O 1
ATOM 799 N N . LEU A 1 96 ? -18.468 21.478 -29.041 1.00 36.06 96 LEU A N 1
ATOM 800 C CA . LEU A 1 96 ? -19.045 21.087 -27.759 1.00 36.06 96 LEU A CA 1
ATOM 801 C C . LEU A 1 96 ? -20.292 20.277 -28.097 1.00 36.06 96 LEU A C 1
ATOM 803 O O . LEU A 1 96 ? -21.223 20.824 -28.684 1.00 36.06 96 LEU A O 1
ATOM 807 N N . GLU A 1 97 ? -20.313 19.006 -27.716 1.00 36.84 97 GLU A N 1
ATOM 808 C CA . GLU A 1 97 ? -21.561 18.269 -27.577 1.00 36.84 97 GLU A CA 1
ATOM 809 C C . GLU A 1 97 ? -21.533 17.488 -26.258 1.00 36.84 97 GLU A C 1
ATOM 811 O O . GLU A 1 97 ? -20.568 16.808 -25.908 1.00 36.84 97 GLU A O 1
ATOM 816 N N . SER A 1 98 ? -22.594 17.743 -25.506 1.00 37.72 98 SER A N 1
ATOM 817 C CA . SER A 1 98 ? -23.054 17.228 -24.220 1.00 37.72 98 SER A CA 1
ATOM 818 C C . SER A 1 98 ? -23.006 15.710 -24.062 1.00 37.72 98 SER A C 1
ATOM 820 O O . SER A 1 98 ? -23.293 15.003 -25.019 1.00 37.72 98 SER A O 1
ATOM 822 N N . ASN A 1 99 ? -22.805 15.235 -22.824 1.00 31.25 99 ASN A N 1
ATOM 823 C CA . ASN A 1 99 ? -23.482 14.041 -22.302 1.00 31.25 99 ASN A CA 1
ATOM 824 C C . ASN A 1 99 ? -23.630 14.120 -20.769 1.00 31.25 99 ASN A C 1
ATOM 826 O O . ASN A 1 99 ? -22.641 14.203 -20.041 1.00 31.25 99 ASN A O 1
ATOM 830 N N . GLU A 1 100 ? -24.894 14.135 -20.339 1.00 37.88 100 GLU A N 1
ATOM 831 C CA . GLU A 1 100 ? -25.419 13.866 -18.990 1.00 37.88 100 GLU A CA 1
ATOM 832 C C . GLU A 1 100 ? -25.358 12.357 -18.651 1.00 37.88 100 GLU A C 1
ATOM 834 O O . GLU A 1 100 ? -24.956 11.565 -19.503 1.00 37.88 100 GLU A O 1
ATOM 839 N N . PHE A 1 101 ? -25.861 12.006 -17.452 1.00 29.25 101 PHE A N 1
ATOM 840 C CA . PHE A 1 101 ? -26.077 10.689 -16.804 1.00 29.25 101 PHE A CA 1
ATOM 841 C C . PHE A 1 101 ? -24.976 10.263 -15.812 1.00 29.25 101 PHE A C 1
ATOM 843 O O . PHE A 1 101 ? -23.796 10.317 -16.137 1.00 29.25 101 PHE A O 1
ATOM 850 N N . ASP A 1 102 ? -25.252 9.753 -14.607 1.00 31.25 102 ASP A N 1
ATOM 851 C CA . ASP A 1 102 ? -26.466 9.664 -13.774 1.00 31.25 102 ASP A CA 1
ATOM 852 C C . ASP A 1 102 ? -26.003 9.241 -12.359 1.00 31.25 102 ASP A C 1
ATOM 854 O O . ASP A 1 102 ? -25.056 8.460 -12.231 1.00 31.25 102 ASP A O 1
ATOM 858 N N . ASN A 1 103 ? -26.654 9.751 -11.310 1.00 38.50 103 ASN A N 1
ATOM 859 C CA . ASN A 1 103 ? -26.441 9.347 -9.909 1.00 38.50 103 ASN A CA 1
ATOM 860 C C . ASN A 1 103 ? -27.090 7.978 -9.639 1.00 38.50 103 ASN A C 1
ATOM 862 O O . ASN A 1 103 ? -28.188 7.718 -10.136 1.00 38.50 103 ASN A O 1
ATOM 866 N N . PRO A 1 104 ? -26.510 7.175 -8.733 1.00 38.59 104 PRO A N 1
ATOM 867 C CA . PRO A 1 104 ? -27.360 6.550 -7.729 1.00 38.59 104 PRO A CA 1
ATOM 868 C C . PRO A 1 104 ? -26.799 6.711 -6.314 1.00 38.59 104 PRO A C 1
ATOM 870 O O . PRO A 1 104 ? -25.644 6.392 -6.031 1.00 38.59 104 PRO A O 1
ATOM 873 N N . ASP A 1 105 ? -27.683 7.196 -5.447 1.00 34.53 105 ASP A N 1
ATOM 874 C CA . ASP A 1 105 ? -27.597 7.131 -3.995 1.00 34.53 105 ASP A CA 1
ATOM 875 C C . ASP A 1 105 ? -27.375 5.688 -3.512 1.00 34.53 105 ASP A C 1
ATOM 877 O O . ASP A 1 105 ? -28.058 4.773 -3.973 1.00 34.53 105 ASP A O 1
ATOM 881 N N . ASP A 1 106 ? -26.492 5.503 -2.530 1.00 34.56 106 ASP A N 1
ATOM 882 C CA . ASP A 1 106 ? -26.681 4.473 -1.506 1.00 34.56 106 ASP A CA 1
ATOM 883 C C . ASP A 1 106 ? -26.054 4.946 -0.185 1.00 34.56 106 ASP A C 1
ATOM 885 O O . ASP A 1 106 ? -24.840 5.132 -0.048 1.00 34.56 106 ASP A O 1
ATOM 889 N N . ASP A 1 107 ? -26.962 5.205 0.749 1.00 36.59 107 ASP A N 1
ATOM 890 C CA . ASP A 1 107 ? -26.793 5.629 2.131 1.00 36.59 107 ASP A CA 1
ATOM 891 C C . ASP A 1 107 ? -26.427 4.407 2.988 1.00 36.59 107 ASP A C 1
ATOM 893 O O . ASP A 1 107 ? -27.172 3.429 3.018 1.00 36.59 107 ASP A O 1
ATOM 897 N N . ASP A 1 108 ? -25.288 4.447 3.682 1.00 34.03 108 ASP A N 1
ATOM 898 C CA . ASP A 1 108 ? -25.029 3.532 4.800 1.00 34.03 108 ASP A CA 1
ATOM 899 C C . ASP A 1 108 ? -24.225 4.277 5.876 1.00 34.03 108 ASP A C 1
ATOM 901 O O . ASP A 1 108 ? -22.998 4.438 5.816 1.00 34.03 108 ASP A O 1
ATOM 905 N N . SER A 1 109 ? -24.982 4.833 6.818 1.00 38.47 109 SER A N 1
ATOM 906 C CA . SER A 1 109 ? -24.529 5.487 8.039 1.00 38.47 109 SER A CA 1
ATOM 907 C C . SER A 1 109 ? -24.275 4.428 9.114 1.00 38.47 109 SER A C 1
ATOM 909 O O . SER A 1 109 ? -25.217 3.824 9.614 1.00 38.47 109 SER A O 1
ATOM 911 N N . ASP A 1 110 ? -23.012 4.251 9.507 1.00 34.44 110 ASP A N 1
ATOM 912 C CA . ASP A 1 110 ? -22.628 3.563 10.746 1.00 34.44 110 ASP A CA 1
ATOM 913 C C . ASP A 1 110 ? -21.695 4.500 11.539 1.00 34.44 110 ASP A C 1
ATOM 915 O O . ASP A 1 110 ? -20.482 4.560 11.317 1.00 34.44 110 ASP A O 1
ATOM 919 N N . GLU A 1 111 ? -22.293 5.284 12.440 1.00 39.44 111 GLU A N 1
ATOM 920 C CA . GLU A 1 111 ? -21.614 6.063 13.480 1.00 39.44 111 GLU A CA 1
ATOM 921 C C . GLU A 1 111 ? -21.170 5.135 14.622 1.00 39.44 111 GLU A C 1
ATOM 923 O O . GLU A 1 111 ? -22.023 4.670 15.371 1.00 39.44 111 GLU A O 1
ATOM 928 N N . GLU A 1 112 ? -19.864 4.920 14.830 1.00 36.62 112 GLU A N 1
ATOM 929 C CA . GLU A 1 112 ? -19.338 4.476 16.134 1.00 36.62 112 GLU A CA 1
ATOM 930 C C . GLU A 1 112 ? -17.968 5.106 16.461 1.00 36.62 112 GLU A C 1
ATOM 932 O O . GLU A 1 112 ? -17.176 5.449 15.584 1.00 36.62 112 GLU A O 1
ATOM 937 N N . GLU A 1 113 ? -17.749 5.290 17.765 1.00 35.81 113 GLU A N 1
ATOM 938 C CA . GLU A 1 113 ? -16.849 6.243 18.422 1.00 35.81 113 GLU A CA 1
ATOM 939 C C . GLU A 1 113 ? -15.335 6.021 18.222 1.00 35.81 113 GLU A C 1
ATOM 941 O O . GLU A 1 113 ? -14.796 4.915 18.271 1.00 35.81 113 GLU A O 1
ATOM 946 N N . GLU A 1 114 ? -14.640 7.149 18.064 1.00 32.47 114 GLU A N 1
ATOM 947 C CA . GLU A 1 114 ? -13.203 7.305 17.849 1.00 32.47 114 GLU A CA 1
ATOM 948 C C . GLU A 1 114 ? -12.414 7.165 19.171 1.00 32.47 114 GLU A C 1
ATOM 950 O O . GLU A 1 114 ? -12.501 8.021 20.053 1.00 32.47 114 GLU A O 1
ATOM 955 N N . ILE A 1 115 ? -11.595 6.114 19.315 1.00 41.25 115 ILE A N 1
ATOM 956 C CA . ILE A 1 115 ? -10.557 6.036 20.360 1.00 41.25 115 ILE A CA 1
ATOM 957 C C . ILE A 1 115 ? -9.195 6.223 19.687 1.00 41.25 115 ILE A C 1
ATOM 959 O O . ILE A 1 115 ? -8.682 5.333 19.010 1.00 41.25 115 ILE A O 1
ATOM 963 N N . ILE A 1 116 ? -8.620 7.413 19.866 1.00 34.91 116 ILE A N 1
ATOM 964 C CA . ILE A 1 116 ? -7.306 7.796 19.343 1.00 34.91 116 ILE A CA 1
ATOM 965 C C . ILE A 1 116 ? -6.226 7.283 20.301 1.00 34.91 116 ILE A C 1
ATOM 967 O O . ILE A 1 116 ? -6.023 7.856 21.371 1.00 34.91 116 ILE A O 1
ATOM 971 N N . GLU A 1 117 ? -5.477 6.258 19.896 1.00 35.56 117 GLU A N 1
ATOM 972 C CA . GLU A 1 117 ? -4.162 5.975 20.478 1.00 35.56 117 GLU A CA 1
ATOM 973 C C . GLU A 1 117 ? -3.064 6.524 19.561 1.00 35.56 117 GLU A C 1
ATOM 975 O O . GLU A 1 117 ? -2.858 6.081 18.430 1.00 35.56 117 GLU A O 1
ATOM 980 N N . THR A 1 118 ? -2.361 7.538 20.060 1.00 35.22 118 THR A N 1
ATOM 981 C CA . THR A 1 118 ? -1.179 8.134 19.434 1.00 35.22 118 THR A CA 1
ATOM 982 C C . THR A 1 118 ? -0.008 7.158 19.477 1.00 35.22 118 THR A C 1
ATOM 984 O O . THR A 1 118 ? 0.556 6.945 20.548 1.00 35.22 118 THR A O 1
ATOM 987 N N . ASN A 1 119 ? 0.405 6.635 18.321 1.00 34.03 119 ASN A N 1
ATOM 988 C CA . ASN A 1 119 ? 1.679 5.933 18.175 1.00 34.03 119 ASN A CA 1
ATOM 989 C C . ASN A 1 119 ? 2.638 6.758 17.314 1.00 34.03 119 ASN A C 1
ATOM 991 O O . ASN A 1 119 ? 2.323 7.162 16.195 1.00 34.03 119 ASN A O 1
ATOM 995 N N . ASN A 1 120 ? 3.792 7.041 17.908 1.00 42.12 120 ASN A N 1
ATOM 996 C CA . ASN A 1 120 ? 4.870 7.859 17.385 1.00 42.12 120 ASN A CA 1
ATOM 997 C C . ASN A 1 120 ? 5.989 6.912 16.936 1.00 42.12 120 ASN A C 1
ATOM 999 O O . ASN A 1 120 ? 6.840 6.566 17.748 1.00 42.12 120 ASN A O 1
ATOM 1003 N N . ASP A 1 121 ? 5.960 6.474 15.678 1.00 37.56 121 ASP A N 1
ATOM 1004 C CA . ASP A 1 121 ? 6.987 5.592 15.118 1.00 37.56 121 ASP A CA 1
ATOM 1005 C C . ASP A 1 121 ? 7.719 6.318 13.975 1.00 37.56 121 ASP A C 1
ATOM 1007 O O . ASP A 1 121 ? 7.306 6.303 12.814 1.00 37.56 121 ASP A O 1
ATOM 1011 N N . GLU A 1 122 ? 8.820 6.984 14.327 1.00 39.81 122 GLU A N 1
ATOM 1012 C CA . GLU A 1 122 ? 9.864 7.398 13.388 1.00 39.81 122 GLU A CA 1
ATOM 1013 C C . GLU A 1 122 ? 10.721 6.169 13.057 1.00 39.81 122 GLU A C 1
ATOM 1015 O O . GLU A 1 122 ? 11.400 5.618 13.922 1.00 39.81 122 GLU A O 1
ATOM 1020 N N . SER A 1 123 ? 10.693 5.720 11.802 1.00 36.81 123 SER A N 1
ATOM 1021 C CA . SER A 1 123 ? 11.622 4.705 11.303 1.00 36.81 123 SER A CA 1
ATOM 1022 C C . SER A 1 123 ? 12.417 5.285 10.139 1.00 36.81 123 SER A C 1
ATOM 1024 O O . SER A 1 123 ? 11.950 5.344 9.001 1.00 36.81 123 SER A O 1
ATOM 1026 N N . GLU A 1 124 ? 13.624 5.752 10.451 1.00 38.03 124 GLU A N 1
ATOM 1027 C CA . GLU A 1 124 ? 14.676 6.031 9.479 1.00 38.03 124 GLU A CA 1
ATOM 1028 C C . GLU A 1 124 ? 15.378 4.710 9.147 1.00 38.03 124 GLU A C 1
ATOM 1030 O O . GLU A 1 124 ? 15.858 4.004 10.033 1.00 38.03 124 GLU A O 1
ATOM 1035 N N . THR A 1 125 ? 15.417 4.340 7.869 1.00 38.25 125 THR A N 1
ATOM 1036 C CA . THR A 1 125 ? 16.219 3.204 7.398 1.00 38.25 125 THR A CA 1
ATOM 1037 C C . THR A 1 125 ? 17.310 3.740 6.482 1.00 38.25 125 THR A C 1
ATOM 1039 O O . THR A 1 125 ? 17.073 3.996 5.301 1.00 38.25 125 THR A O 1
ATOM 1042 N N . GLU A 1 126 ? 18.509 3.930 7.031 1.00 36.09 126 GLU A N 1
ATOM 1043 C CA . GLU A 1 126 ? 19.723 4.183 6.256 1.00 36.09 126 GLU A CA 1
ATOM 1044 C C . GLU A 1 126 ? 20.406 2.841 5.967 1.00 36.09 126 GLU A C 1
ATOM 1046 O O . GLU A 1 126 ? 20.778 2.095 6.869 1.00 36.09 126 GLU A O 1
ATOM 1051 N N . LEU A 1 127 ? 20.496 2.493 4.684 1.00 35.78 127 LEU A N 1
ATOM 1052 C CA . LEU A 1 127 ? 21.074 1.242 4.201 1.00 35.78 127 LEU A CA 1
ATOM 1053 C C . LEU A 1 127 ? 22.562 1.482 3.903 1.00 35.78 127 LEU A C 1
ATOM 1055 O O . LEU A 1 127 ? 22.911 2.020 2.852 1.00 35.78 127 LEU A O 1
ATOM 1059 N N . GLU A 1 128 ? 23.441 1.103 4.831 1.00 35.03 128 GLU A N 1
ATOM 1060 C CA . GLU A 1 128 ? 24.892 1.104 4.615 1.00 35.03 128 GLU A CA 1
ATOM 1061 C C . GLU A 1 128 ? 25.301 -0.088 3.729 1.00 35.03 128 GLU A C 1
ATOM 1063 O O . GLU A 1 128 ? 25.042 -1.249 4.049 1.00 35.03 128 GLU A O 1
ATOM 1068 N N . CYS A 1 129 ? 25.954 0.184 2.594 1.00 30.52 129 CYS A N 1
ATOM 1069 C CA . CYS A 1 129 ? 26.638 -0.844 1.808 1.00 30.52 129 CYS A CA 1
ATOM 1070 C C . CYS A 1 129 ? 28.036 -1.082 2.391 1.00 30.52 129 CYS A C 1
ATOM 1072 O O . CYS A 1 129 ? 28.898 -0.208 2.322 1.00 30.52 129 CYS A O 1
ATOM 1074 N N . SER A 1 130 ? 28.252 -2.276 2.942 1.00 35.03 130 SER A N 1
ATOM 1075 C CA . SER A 1 130 ? 29.568 -2.789 3.328 1.00 35.03 130 SER A CA 1
ATOM 1076 C C . SER A 1 130 ? 30.312 -3.271 2.076 1.00 35.03 130 SER A C 1
ATOM 1078 O O . SER A 1 130 ? 29.842 -4.176 1.386 1.00 35.03 130 SER A O 1
ATOM 1080 N N . ASP A 1 131 ? 31.441 -2.628 1.771 1.00 32.03 131 ASP A N 1
ATOM 1081 C CA . ASP A 1 131 ? 32.346 -2.987 0.674 1.00 32.03 131 ASP A CA 1
ATOM 1082 C C . ASP A 1 131 ? 33.515 -3.801 1.250 1.00 32.03 131 ASP A C 1
ATOM 1084 O O . ASP A 1 131 ? 34.389 -3.273 1.943 1.00 32.03 131 ASP A O 1
ATOM 1088 N N . ASP A 1 132 ? 33.466 -5.115 1.043 1.00 41.12 132 ASP A N 1
ATOM 1089 C CA . ASP A 1 132 ? 34.422 -6.093 1.567 1.00 41.12 132 ASP A CA 1
ATOM 1090 C C . ASP A 1 132 ? 35.522 -6.346 0.516 1.00 41.12 132 ASP A C 1
ATOM 1092 O O . ASP A 1 132 ? 35.494 -7.320 -0.243 1.00 41.12 132 ASP A O 1
ATOM 1096 N N . ASP A 1 133 ? 36.509 -5.449 0.442 1.00 38.28 133 ASP A N 1
ATOM 1097 C CA . ASP A 1 133 ? 37.656 -5.612 -0.455 1.00 38.28 133 ASP A CA 1
ATOM 1098 C C . ASP A 1 133 ? 38.756 -6.467 0.196 1.00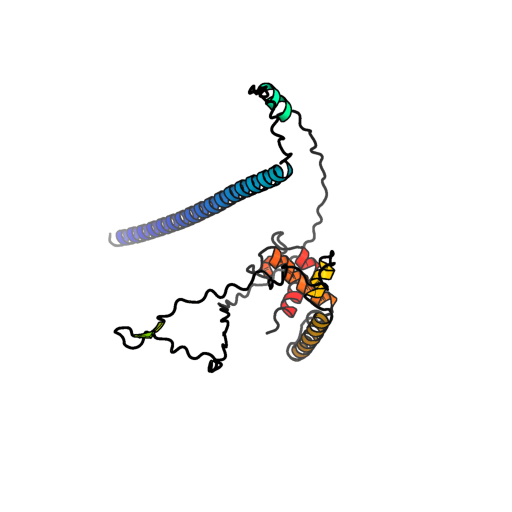 38.28 133 ASP A C 1
ATOM 1100 O O . ASP A 1 133 ? 39.563 -6.029 1.024 1.00 38.28 133 ASP A O 1
ATOM 1104 N N . LYS A 1 134 ? 38.807 -7.731 -0.236 1.00 36.28 134 LYS A N 1
ATOM 1105 C CA . LYS A 1 134 ? 39.902 -8.675 0.015 1.00 36.28 134 LYS A CA 1
ATOM 1106 C C . LYS A 1 134 ? 41.243 -8.096 -0.444 1.00 36.28 134 LYS A C 1
ATOM 1108 O O . LYS A 1 134 ? 41.525 -7.966 -1.634 1.00 36.28 134 LYS A O 1
ATOM 1113 N N . PHE A 1 135 ? 42.113 -7.847 0.526 1.00 35.66 135 PHE A N 1
ATOM 1114 C CA . PHE A 1 135 ? 43.516 -7.510 0.325 1.00 35.66 135 PHE A CA 1
ATOM 1115 C C . PHE A 1 135 ? 44.300 -8.744 -0.152 1.00 35.66 135 PHE A C 1
ATOM 1117 O O . PHE A 1 135 ? 44.861 -9.474 0.666 1.00 35.66 135 PHE A O 1
ATOM 1124 N N . ASP A 1 136 ? 44.359 -8.979 -1.467 1.00 34.62 136 ASP A N 1
ATOM 1125 C CA . ASP A 1 136 ? 45.286 -9.966 -2.023 1.00 34.62 136 ASP A CA 1
ATOM 1126 C C . ASP A 1 136 ? 46.662 -9.357 -2.305 1.00 34.62 136 ASP A C 1
ATOM 1128 O O . ASP A 1 136 ? 46.868 -8.342 -2.973 1.00 34.62 136 ASP A O 1
ATOM 1132 N N . LYS A 1 137 ? 47.619 -10.022 -1.677 1.00 38.19 137 LYS A N 1
ATOM 1133 C CA . LYS A 1 137 ? 48.988 -9.634 -1.417 1.00 38.19 137 LYS A CA 1
ATOM 1134 C C . LYS A 1 137 ? 49.891 -10.085 -2.573 1.00 38.19 137 LYS A C 1
ATOM 1136 O O . LYS A 1 137 ? 49.979 -11.270 -2.864 1.00 38.19 137 LYS A O 1
ATOM 1141 N N . LEU A 1 138 ? 50.661 -9.119 -3.079 1.00 34.09 138 LEU A N 1
ATOM 1142 C CA . LEU A 1 138 ? 51.974 -9.229 -3.737 1.00 34.09 138 LEU A CA 1
ATOM 1143 C C . LEU A 1 138 ? 52.049 -9.604 -5.226 1.00 34.09 138 LEU A C 1
ATOM 1145 O O . LEU A 1 138 ? 52.099 -10.759 -5.636 1.00 34.09 138 LEU A O 1
ATOM 1149 N N . ASP A 1 139 ? 52.282 -8.539 -5.989 1.00 37.31 139 ASP A N 1
ATOM 1150 C CA . ASP A 1 139 ? 53.133 -8.481 -7.171 1.00 37.31 139 ASP A CA 1
ATOM 1151 C C . ASP A 1 139 ? 54.543 -9.039 -6.869 1.00 37.31 139 ASP A C 1
ATOM 1153 O O . ASP A 1 139 ? 55.301 -8.496 -6.062 1.00 37.31 139 ASP A O 1
ATOM 1157 N N . LEU A 1 140 ? 54.885 -10.149 -7.519 1.00 41.97 140 LEU A N 1
ATOM 1158 C CA . LEU A 1 140 ? 56.225 -10.739 -7.557 1.00 41.97 140 LEU A CA 1
ATOM 1159 C C . LEU A 1 140 ? 56.618 -10.988 -9.019 1.00 41.97 140 LEU A C 1
ATOM 1161 O O . LEU A 1 140 ? 57.105 -12.057 -9.369 1.00 41.97 140 LEU A O 1
ATOM 1165 N N . ALA A 1 141 ? 56.377 -10.016 -9.908 1.00 40.22 141 ALA A N 1
ATOM 1166 C CA . ALA A 1 141 ? 56.794 -10.152 -11.303 1.00 40.22 141 ALA A CA 1
ATOM 1167 C C . ALA A 1 141 ? 57.066 -8.822 -12.026 1.00 40.22 141 ALA A C 1
ATOM 1169 O O . ALA A 1 141 ? 56.743 -8.682 -13.201 1.00 40.22 141 ALA A O 1
ATOM 1170 N N . SER A 1 142 ? 57.714 -7.840 -11.392 1.00 40.44 142 SER A N 1
ATOM 1171 C CA . SER A 1 142 ? 58.445 -6.814 -12.150 1.00 40.44 142 SER A CA 1
ATOM 1172 C C . SER A 1 142 ? 59.464 -6.097 -11.275 1.00 40.44 142 SER A C 1
ATOM 1174 O O . SER A 1 142 ? 59.122 -5.387 -10.334 1.00 40.44 142 SER A O 1
ATOM 1176 N N . GLY A 1 143 ? 60.748 -6.281 -11.581 1.00 40.78 143 GLY A N 1
ATOM 1177 C CA . GLY A 1 143 ? 61.882 -5.692 -10.868 1.00 40.78 143 GLY A CA 1
ATOM 1178 C C . GLY A 1 143 ? 62.035 -4.180 -11.059 1.00 40.78 143 GLY A C 1
ATOM 1179 O O . GLY A 1 143 ? 63.099 -3.716 -11.461 1.00 40.78 143 GLY A O 1
ATOM 1180 N N . LYS A 1 144 ? 61.006 -3.388 -10.751 1.00 47.38 144 LYS A N 1
ATOM 1181 C CA . LYS 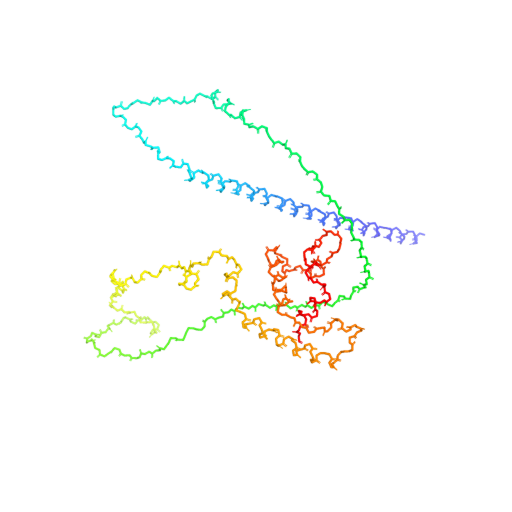A 1 144 ? 61.131 -1.940 -10.576 1.00 47.38 144 LYS A CA 1
ATOM 1182 C C . LYS A 1 144 ? 60.844 -1.611 -9.123 1.00 47.38 144 LYS A C 1
ATOM 1184 O O . LYS A 1 144 ? 59.706 -1.669 -8.672 1.00 47.38 144 LYS A O 1
ATOM 1189 N N . ARG A 1 145 ? 61.898 -1.265 -8.380 1.00 48.44 145 ARG A N 1
ATOM 1190 C CA . ARG A 1 145 ? 61.761 -0.653 -7.055 1.00 48.44 145 ARG A CA 1
ATOM 1191 C C . ARG A 1 145 ? 60.935 0.616 -7.251 1.00 48.44 145 ARG A C 1
ATOM 1193 O O . ARG A 1 145 ? 61.438 1.574 -7.831 1.00 48.44 145 ARG A O 1
ATOM 1200 N N . ASN A 1 146 ? 59.668 0.608 -6.846 1.00 57.28 146 ASN A N 1
ATOM 1201 C CA . ASN A 1 146 ? 58.878 1.830 -6.841 1.00 57.28 146 ASN A CA 1
ATOM 1202 C C . ASN A 1 146 ? 59.531 2.771 -5.830 1.00 57.28 146 ASN A C 1
ATOM 1204 O O . ASN A 1 146 ? 59.518 2.530 -4.624 1.00 57.28 146 ASN A O 1
ATOM 1208 N N . GLU A 1 147 ? 60.193 3.803 -6.337 1.00 74.81 147 GLU A N 1
ATOM 1209 C CA . GLU A 1 147 ? 60.695 4.870 -5.494 1.00 74.81 147 GLU A CA 1
ATOM 1210 C C . GLU A 1 147 ? 59.506 5.714 -5.027 1.00 74.81 147 GLU A C 1
ATOM 1212 O O . GLU A 1 147 ? 58.650 6.096 -5.826 1.00 74.81 147 GLU A O 1
ATOM 1217 N N . TYR A 1 148 ? 59.463 6.027 -3.733 1.00 82.00 148 TYR A N 1
ATOM 1218 C CA . TYR A 1 148 ? 58.450 6.892 -3.129 1.00 82.00 148 TYR A CA 1
ATOM 1219 C C . TYR A 1 148 ? 59.131 8.106 -2.484 1.00 82.00 148 TYR A C 1
ATOM 1221 O O . TYR A 1 148 ? 60.239 7.998 -1.955 1.00 82.00 148 TYR A O 1
ATOM 1229 N N . PHE A 1 149 ? 58.475 9.265 -2.501 1.00 79.50 149 PHE A N 1
ATOM 1230 C CA . PHE A 1 149 ? 58.799 10.380 -1.614 1.00 79.50 149 PHE A CA 1
ATOM 1231 C C . PHE A 1 149 ? 58.022 10.227 -0.306 1.00 79.50 149 PHE A C 1
ATOM 1233 O O . PHE A 1 149 ? 56.832 9.916 -0.318 1.00 79.50 149 PHE A O 1
ATOM 1240 N N . ARG A 1 150 ? 58.673 10.471 0.833 1.00 85.06 150 ARG A N 1
ATOM 1241 C CA . ARG A 1 150 ? 58.026 10.437 2.150 1.00 85.06 150 ARG A CA 1
ATOM 1242 C C . ARG A 1 150 ? 57.729 11.860 2.619 1.00 85.06 150 ARG A C 1
ATOM 1244 O O . ARG A 1 150 ? 58.622 12.704 2.646 1.00 85.06 150 ARG A O 1
ATOM 1251 N N . GLY A 1 151 ? 56.476 12.118 2.981 1.00 78.81 151 GLY A N 1
ATOM 1252 C CA . GLY A 1 151 ? 56.023 13.397 3.520 1.00 78.81 151 GLY A CA 1
ATOM 1253 C C . GLY A 1 151 ? 56.641 13.705 4.886 1.00 78.81 151 GLY A C 1
ATOM 1254 O O . GLY A 1 151 ? 57.100 12.810 5.599 1.00 78.81 151 GLY A O 1
ATOM 1255 N N . ARG A 1 152 ? 56.636 14.984 5.285 1.00 80.69 152 ARG A N 1
ATOM 1256 C CA . ARG A 1 152 ? 57.215 15.437 6.570 1.00 80.69 152 ARG A CA 1
ATOM 1257 C C . ARG A 1 152 ? 56.564 14.784 7.795 1.00 80.69 152 ARG A C 1
ATOM 1259 O O . ARG A 1 152 ? 57.236 14.586 8.799 1.00 80.69 152 ARG A O 1
ATOM 1266 N N . ASN A 1 153 ? 55.295 14.393 7.687 1.00 81.88 153 ASN A N 1
ATOM 1267 C CA . ASN A 1 153 ? 54.561 13.643 8.709 1.00 81.88 153 ASN A CA 1
ATOM 1268 C C . ASN A 1 153 ? 54.995 12.167 8.829 1.00 81.88 153 ASN A C 1
ATOM 1270 O O . ASN A 1 153 ? 54.436 11.437 9.639 1.00 81.88 153 ASN A O 1
ATOM 1274 N N . LYS A 1 154 ? 55.956 11.707 8.012 1.00 75.38 154 LYS A N 1
ATOM 1275 C CA . LYS A 1 154 ? 56.490 10.333 7.923 1.00 75.38 154 LYS A CA 1
ATOM 1276 C C . LYS A 1 154 ? 55.473 9.231 7.595 1.00 75.38 154 LYS A C 1
ATOM 1278 O O . LYS A 1 154 ? 55.892 8.096 7.385 1.00 75.38 154 LYS A O 1
ATOM 1283 N N . GLN A 1 155 ? 54.191 9.564 7.495 1.00 76.50 155 GLN A N 1
ATOM 1284 C CA . GLN A 1 155 ? 53.101 8.632 7.218 1.00 76.50 155 GLN A CA 1
ATOM 1285 C C . GLN A 1 155 ? 52.679 8.662 5.748 1.00 76.50 155 GLN A C 1
ATOM 1287 O O . GLN A 1 155 ? 52.373 7.622 5.177 1.00 76.50 155 GLN A O 1
ATOM 1292 N N . THR A 1 156 ? 52.708 9.828 5.100 1.00 79.94 156 THR A N 1
ATOM 1293 C CA . THR A 1 156 ? 52.265 9.936 3.706 1.00 79.94 156 THR A CA 1
ATOM 1294 C C . THR A 1 156 ? 53.394 9.565 2.746 1.00 79.94 156 THR A C 1
ATOM 1296 O O . THR A 1 156 ? 54.488 10.135 2.811 1.00 79.94 156 THR A O 1
ATOM 1299 N N . LEU A 1 157 ? 53.127 8.629 1.835 1.00 84.62 157 LEU A N 1
ATOM 1300 C CA . LEU A 1 157 ? 54.037 8.217 0.766 1.00 84.62 157 LEU A CA 1
ATOM 1301 C C . LEU A 1 157 ? 53.468 8.650 -0.588 1.00 84.62 157 LEU A C 1
ATOM 1303 O O . LEU A 1 157 ? 52.318 8.363 -0.900 1.00 84.62 157 LEU A O 1
ATOM 1307 N N . TRP A 1 158 ? 54.287 9.316 -1.396 1.00 74.00 158 TRP A N 1
ATOM 1308 C CA . TRP A 1 158 ? 53.945 9.747 -2.749 1.00 74.00 158 TRP A CA 1
ATOM 1309 C C . TRP A 1 158 ? 54.753 8.931 -3.749 1.00 74.00 158 TRP A C 1
ATOM 1311 O O . TRP A 1 158 ? 55.982 8.921 -3.682 1.00 74.00 158 TRP A O 1
ATOM 1321 N N . SER A 1 159 ? 54.087 8.229 -4.665 1.00 79.00 159 SER A N 1
ATOM 1322 C CA . SER A 1 159 ? 54.786 7.467 -5.706 1.00 79.00 159 SER A CA 1
ATOM 1323 C C . SER A 1 159 ? 55.552 8.405 -6.636 1.00 79.00 159 SER A C 1
ATOM 1325 O O . SER A 1 159 ? 55.004 9.416 -7.074 1.00 79.00 159 SER A O 1
ATOM 1327 N N . LYS A 1 160 ? 56.809 8.073 -6.958 1.00 75.25 160 LYS A N 1
ATOM 1328 C CA . LYS A 1 160 ? 57.586 8.807 -7.969 1.00 75.25 160 LYS A CA 1
ATOM 1329 C C . LYS A 1 160 ? 57.222 8.419 -9.398 1.00 75.25 160 LYS A C 1
ATOM 1331 O O . LYS A 1 160 ? 57.569 9.136 -10.332 1.00 75.25 160 LYS A O 1
ATOM 1336 N N . SER A 1 161 ? 56.566 7.277 -9.590 1.00 72.94 161 SER A N 1
ATOM 1337 C CA . SER A 1 161 ? 56.121 6.842 -10.909 1.00 72.94 161 SER A CA 1
ATOM 1338 C C . SER A 1 161 ? 54.779 7.485 -11.261 1.00 72.94 161 SER A C 1
ATOM 1340 O O . SER A 1 161 ? 53.856 7.528 -10.448 1.00 72.94 161 SER A O 1
ATOM 1342 N N . SER A 1 162 ? 54.664 7.988 -12.493 1.00 69.25 162 SER A N 1
ATOM 1343 C CA . SER A 1 162 ? 53.397 8.482 -13.033 1.00 69.25 162 SER A CA 1
ATOM 1344 C C . SER A 1 162 ? 52.380 7.342 -13.111 1.00 69.25 162 SER A C 1
ATOM 1346 O O . SER A 1 162 ? 52.707 6.267 -13.626 1.00 69.25 162 SER A O 1
ATOM 1348 N N . TYR A 1 163 ? 51.148 7.587 -12.658 1.00 67.69 163 TYR A N 1
ATOM 1349 C CA . TYR A 1 163 ? 50.051 6.624 -12.759 1.00 67.69 163 TYR A CA 1
ATOM 1350 C C . TYR A 1 163 ? 49.845 6.204 -14.224 1.00 67.69 163 TYR A C 1
ATOM 1352 O O . TYR A 1 163 ? 49.584 7.039 -15.092 1.00 67.69 163 TYR A O 1
ATOM 1360 N N . GLN A 1 164 ? 49.997 4.911 -14.514 1.00 68.81 164 GLN A N 1
ATOM 1361 C CA . GLN A 1 164 ? 49.712 4.356 -15.837 1.00 68.81 164 GLN A CA 1
ATOM 1362 C C . GLN A 1 164 ? 48.194 4.368 -16.033 1.00 68.81 164 GLN A C 1
ATOM 1364 O O . GLN A 1 164 ? 47.467 3.747 -15.263 1.00 68.81 164 GLN A O 1
ATOM 1369 N N . SER A 1 165 ? 47.704 5.087 -17.046 1.00 66.00 165 SER A N 1
ATOM 1370 C CA . SER A 1 165 ? 46.271 5.138 -17.347 1.00 66.00 165 SER A CA 1
ATOM 1371 C C . SER A 1 165 ? 45.754 3.736 -17.680 1.00 66.00 165 SER A C 1
ATOM 1373 O O . SER A 1 165 ? 46.050 3.183 -18.738 1.00 66.00 165 SER A O 1
ATOM 1375 N N . THR A 1 166 ? 44.938 3.176 -16.793 1.00 68.56 166 THR A N 1
ATOM 1376 C CA . THR A 1 166 ? 44.242 1.892 -16.952 1.00 68.56 166 THR A CA 1
ATOM 1377 C C . THR A 1 166 ? 43.027 2.013 -17.874 1.00 68.56 166 THR A C 1
ATOM 1379 O O . THR A 1 166 ? 41.999 1.379 -17.647 1.00 68.56 166 THR A O 1
ATOM 1382 N N . LYS A 1 167 ? 43.097 2.828 -18.939 1.00 65.56 167 LYS A N 1
ATOM 1383 C CA . LYS A 1 167 ? 42.018 2.857 -19.933 1.00 65.56 167 LYS A CA 1
ATOM 1384 C C . LYS A 1 167 ? 41.876 1.462 -20.533 1.00 65.56 167 LYS A C 1
ATOM 1386 O O . LYS A 1 167 ? 42.758 0.979 -21.245 1.00 65.56 167 LYS A O 1
ATOM 1391 N N . THR A 1 168 ? 40.743 0.827 -20.254 1.00 63.19 168 THR A N 1
ATOM 1392 C CA . THR A 1 168 ? 40.341 -0.425 -20.885 1.00 63.19 168 THR A CA 1
ATOM 1393 C C . THR A 1 168 ? 40.409 -0.241 -22.401 1.00 63.19 168 THR A C 1
ATOM 1395 O O . THR A 1 168 ? 39.847 0.710 -22.947 1.00 63.19 168 THR A O 1
ATOM 1398 N N . LYS A 1 169 ? 41.145 -1.117 -23.099 1.00 63.81 169 LYS A N 1
ATOM 1399 C CA . LYS A 1 169 ? 41.291 -1.046 -24.562 1.00 63.81 169 LYS A CA 1
ATOM 1400 C C . LYS A 1 169 ? 39.897 -1.055 -25.207 1.00 63.81 169 LYS A C 1
ATOM 1402 O O . LYS A 1 169 ? 39.073 -1.898 -24.859 1.00 63.81 169 LYS A O 1
ATOM 1407 N N . SER A 1 170 ? 39.667 -0.179 -26.188 1.00 61.75 170 SER A N 1
ATOM 1408 C CA . SER A 1 170 ? 38.377 0.040 -26.880 1.00 61.75 170 SER A CA 1
ATOM 1409 C C . SER A 1 170 ? 37.703 -1.218 -27.449 1.00 61.75 170 SER A C 1
ATOM 1411 O O . SER A 1 170 ? 36.513 -1.202 -27.745 1.00 61.75 170 SER A O 1
ATOM 1413 N N . LYS A 1 171 ? 38.450 -2.316 -27.585 1.00 68.38 171 LYS A N 1
ATOM 1414 C CA . LYS A 1 171 ? 37.988 -3.608 -28.102 1.00 68.38 171 LYS A CA 1
ATOM 1415 C C . LYS A 1 171 ? 37.319 -4.541 -27.078 1.00 68.38 171 LYS A C 1
ATOM 1417 O O . LYS A 1 171 ? 36.779 -5.552 -27.496 1.00 68.38 171 LYS A O 1
ATOM 1422 N N . ASN A 1 172 ? 37.327 -4.215 -25.781 1.00 59.16 172 ASN A N 1
ATOM 1423 C CA . ASN A 1 172 ? 36.701 -5.024 -24.716 1.00 59.16 172 ASN A CA 1
ATOM 1424 C C . ASN A 1 172 ? 35.507 -4.319 -24.045 1.00 59.16 172 ASN A C 1
ATOM 1426 O O . ASN A 1 172 ? 35.222 -4.537 -22.870 1.00 59.16 172 ASN A O 1
ATOM 1430 N N . ILE A 1 173 ? 34.798 -3.459 -24.777 1.00 66.88 173 ILE A N 1
ATOM 1431 C CA . ILE A 1 173 ? 33.546 -2.874 -24.286 1.00 66.88 173 ILE A CA 1
ATOM 1432 C C . ILE A 1 173 ? 32.422 -3.858 -24.618 1.00 66.88 173 ILE A C 1
ATOM 1434 O O . ILE A 1 173 ? 31.832 -3.796 -25.697 1.00 66.88 173 ILE A O 1
ATOM 1438 N N . VAL A 1 174 ? 32.131 -4.785 -23.701 1.00 69.75 174 VAL A N 1
ATOM 1439 C CA . VAL A 1 174 ? 30.870 -5.537 -23.748 1.00 69.75 174 VAL A CA 1
ATOM 1440 C C . VAL A 1 174 ? 29.751 -4.512 -23.574 1.00 69.75 174 VAL A C 1
ATOM 1442 O O . VAL A 1 174 ? 29.573 -3.947 -22.496 1.00 69.75 174 VAL A O 1
ATOM 1445 N N . LYS A 1 175 ? 29.032 -4.209 -24.659 1.00 67.50 175 LYS A N 1
ATOM 1446 C CA . LYS A 1 175 ? 27.900 -3.276 -24.644 1.00 67.50 175 LYS A CA 1
ATOM 1447 C C . LYS A 1 175 ? 26.705 -3.953 -23.976 1.00 67.50 175 LYS A C 1
ATOM 1449 O O . LYS A 1 175 ? 25.844 -4.516 -24.645 1.00 67.50 175 LYS A O 1
ATOM 1454 N N . MET A 1 176 ? 26.673 -3.914 -22.650 1.00 73.44 176 MET A N 1
ATOM 1455 C CA . MET A 1 176 ? 25.473 -4.227 -21.883 1.00 73.44 176 MET A CA 1
ATOM 1456 C C . MET A 1 176 ? 24.506 -3.057 -22.051 1.00 73.44 176 MET A C 1
ATOM 1458 O O . MET A 1 176 ? 24.695 -1.995 -21.461 1.00 73.44 176 MET A O 1
ATOM 1462 N N . PHE A 1 177 ? 23.504 -3.220 -22.911 1.00 79.94 177 PHE A N 1
ATOM 1463 C CA . PHE A 1 177 ? 22.441 -2.230 -23.027 1.00 79.94 177 PHE A CA 1
ATOM 1464 C C . PHE A 1 177 ? 21.506 -2.355 -21.819 1.00 79.94 177 PHE A C 1
ATOM 1466 O O . PHE A 1 177 ? 21.087 -3.472 -21.502 1.00 79.94 177 PHE A O 1
ATOM 1473 N N . PRO A 1 178 ? 21.175 -1.245 -21.139 1.00 84.25 178 PRO A N 1
ATOM 1474 C CA . PRO A 1 178 ? 20.212 -1.277 -20.053 1.00 84.25 178 PRO A CA 1
ATOM 1475 C C . PRO A 1 178 ? 18.836 -1.637 -20.617 1.00 84.25 178 PRO A C 1
ATOM 1477 O O . PRO A 1 178 ? 18.371 -1.036 -21.586 1.00 84.25 178 PRO A O 1
ATOM 1480 N N . GLY A 1 179 ? 18.194 -2.642 -20.0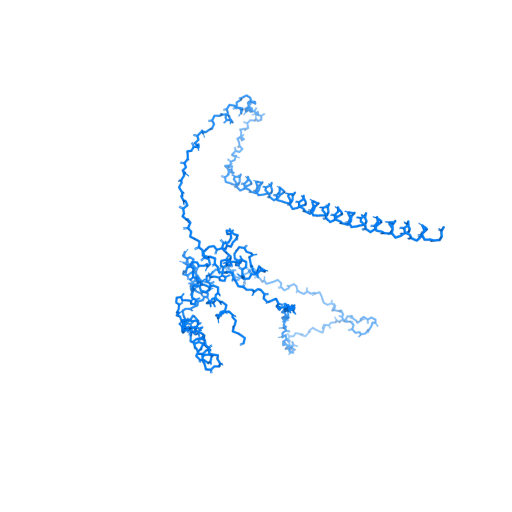30 1.00 84.88 179 GLY A N 1
ATOM 1481 C CA . GLY A 1 179 ? 16.870 -3.082 -20.446 1.00 84.88 179 GLY A CA 1
ATOM 1482 C C . GLY A 1 179 ? 16.463 -4.415 -19.822 1.00 84.88 179 GLY A C 1
ATOM 1483 O O . GLY A 1 179 ? 17.297 -5.109 -19.228 1.00 84.88 179 GLY A O 1
ATOM 1484 N N . PRO A 1 180 ? 15.179 -4.786 -19.950 1.00 84.81 180 PRO A N 1
ATOM 1485 C CA . PRO A 1 180 ? 14.682 -6.062 -19.462 1.00 84.81 180 PRO A CA 1
ATOM 1486 C C . PRO A 1 180 ? 15.403 -7.229 -20.151 1.00 84.81 180 PRO A C 1
ATOM 1488 O O . PRO A 1 180 ? 15.610 -7.243 -21.369 1.00 84.81 180 PRO A O 1
ATOM 1491 N N . LYS A 1 181 ? 15.792 -8.230 -19.353 1.00 84.81 181 LYS A N 1
ATOM 1492 C CA . LYS A 1 181 ? 16.386 -9.481 -19.850 1.00 84.81 181 LYS A CA 1
ATOM 1493 C C . LYS A 1 181 ? 15.374 -10.238 -20.717 1.00 84.81 181 LYS A C 1
ATOM 1495 O O . LYS A 1 181 ? 14.174 -10.003 -20.621 1.00 84.81 181 LYS A O 1
ATOM 1500 N N . ALA A 1 182 ? 15.851 -11.186 -21.528 1.00 79.75 182 ALA A N 1
ATOM 1501 C CA . ALA A 1 182 ? 15.044 -11.900 -22.528 1.00 79.75 182 ALA A CA 1
ATOM 1502 C C . ALA A 1 182 ? 13.676 -12.400 -22.013 1.00 79.75 182 ALA A C 1
ATOM 1504 O O . ALA A 1 182 ? 12.679 -12.236 -22.707 1.00 79.75 182 ALA A O 1
ATOM 1505 N N . ALA A 1 183 ? 13.610 -12.916 -20.780 1.00 79.81 183 ALA A N 1
ATOM 1506 C CA . ALA A 1 183 ? 12.375 -13.407 -20.159 1.00 79.81 183 ALA A CA 1
ATOM 1507 C C . ALA A 1 183 ? 11.280 -12.337 -19.949 1.00 79.81 183 ALA A C 1
ATOM 1509 O O . ALA A 1 183 ? 10.109 -12.687 -19.841 1.00 79.81 183 ALA A O 1
ATOM 1510 N N . ALA A 1 184 ? 11.653 -11.056 -19.900 1.00 85.50 184 ALA A N 1
ATOM 1511 C CA . ALA A 1 184 ? 10.748 -9.916 -19.753 1.00 85.50 184 ALA A CA 1
ATOM 1512 C C . ALA A 1 184 ? 10.733 -8.993 -20.987 1.00 85.50 184 ALA A C 1
ATOM 1514 O O . ALA A 1 184 ? 10.059 -7.970 -20.987 1.00 85.50 184 ALA A O 1
ATOM 1515 N N . LYS A 1 185 ? 11.474 -9.335 -22.051 1.00 85.69 185 LYS A N 1
ATOM 1516 C CA . LYS A 1 185 ? 11.675 -8.455 -23.214 1.00 85.69 185 LYS A CA 1
ATOM 1517 C C . LYS A 1 185 ? 10.427 -8.302 -24.090 1.00 85.69 185 LYS A C 1
ATOM 1519 O O . LYS A 1 185 ? 10.243 -7.254 -24.694 1.00 85.69 185 LYS A O 1
ATOM 1524 N N . ASN A 1 186 ? 9.599 -9.344 -24.161 1.00 87.62 186 ASN A N 1
ATOM 1525 C CA . ASN A 1 186 ? 8.428 -9.407 -25.044 1.00 87.62 186 ASN A CA 1
ATOM 1526 C C . ASN A 1 186 ? 7.101 -9.253 -24.281 1.00 87.62 186 ASN A C 1
ATOM 1528 O O . ASN A 1 186 ? 6.055 -9.648 -24.789 1.00 87.62 186 ASN A O 1
ATOM 1532 N N . ILE A 1 187 ? 7.140 -8.751 -23.045 1.00 90.50 187 ILE A N 1
ATOM 1533 C CA . ILE A 1 187 ? 5.928 -8.533 -22.256 1.00 90.50 187 ILE A CA 1
ATOM 1534 C C . ILE A 1 187 ? 5.307 -7.208 -22.692 1.00 90.50 187 ILE A C 1
ATOM 1536 O O . ILE A 1 187 ? 5.966 -6.173 -22.637 1.00 90.50 187 ILE A O 1
ATOM 1540 N N . VAL A 1 188 ? 4.057 -7.271 -23.146 1.00 89.38 188 VAL A N 1
ATOM 1541 C CA . VAL A 1 188 ? 3.268 -6.099 -23.561 1.00 89.38 188 VAL A CA 1
ATOM 1542 C C . VAL A 1 188 ? 2.223 -5.742 -22.504 1.00 89.38 188 VAL A C 1
ATOM 1544 O O . VAL A 1 188 ? 1.956 -4.569 -22.297 1.00 89.38 188 VAL A O 1
ATOM 1547 N N . ASP A 1 189 ? 1.676 -6.753 -21.829 1.00 93.31 189 ASP A N 1
ATOM 1548 C CA . ASP A 1 189 ? 0.612 -6.620 -20.833 1.00 93.31 189 ASP A CA 1
ATOM 1549 C C . ASP A 1 189 ? 1.181 -6.333 -19.433 1.00 93.31 189 ASP A C 1
ATOM 1551 O O . ASP A 1 189 ? 2.081 -7.037 -18.951 1.00 93.31 189 ASP A O 1
ATOM 1555 N N . GLU A 1 190 ? 0.644 -5.309 -18.772 1.00 91.62 190 GLU A N 1
ATOM 1556 C CA . GLU A 1 190 ? 1.020 -4.883 -17.428 1.00 91.62 190 GLU A CA 1
ATOM 1557 C C . GLU A 1 190 ? 0.781 -5.981 -16.388 1.00 91.62 190 GLU A C 1
ATOM 1559 O O . GLU A 1 190 ? 1.603 -6.161 -15.487 1.00 91.62 190 GLU A O 1
ATOM 1564 N N . ILE A 1 191 ? -0.292 -6.767 -16.534 1.00 89.31 191 ILE A N 1
ATOM 1565 C CA . ILE A 1 191 ? -0.618 -7.850 -15.595 1.00 89.31 191 ILE A CA 1
ATOM 1566 C C . ILE A 1 191 ? 0.429 -8.961 -15.701 1.00 89.31 191 ILE A C 1
ATOM 1568 O O . ILE A 1 191 ? 0.906 -9.502 -14.699 1.00 89.31 191 ILE A O 1
ATOM 1572 N N . VAL A 1 192 ? 0.848 -9.288 -16.924 1.00 90.50 192 VAL A N 1
ATOM 1573 C CA . VAL A 1 192 ? 1.903 -10.280 -17.163 1.00 90.50 192 VAL A CA 1
ATOM 1574 C C . VAL A 1 192 ? 3.248 -9.780 -16.635 1.00 90.50 192 VAL A C 1
ATOM 1576 O O . VAL A 1 192 ? 4.008 -10.576 -16.081 1.00 90.50 192 VAL A O 1
ATOM 1579 N N . ALA A 1 193 ? 3.539 -8.481 -16.753 1.00 92.00 193 ALA A N 1
ATOM 1580 C CA . ALA A 1 193 ? 4.737 -7.878 -16.170 1.00 92.00 193 ALA A CA 1
ATOM 1581 C C . ALA A 1 193 ? 4.713 -7.938 -14.637 1.00 92.00 193 ALA A C 1
ATOM 1583 O O . ALA A 1 193 ? 5.704 -8.339 -14.026 1.00 92.00 193 ALA A O 1
ATOM 1584 N N . PHE A 1 194 ? 3.578 -7.609 -14.019 1.00 90.88 194 PHE A N 1
ATOM 1585 C CA . PHE A 1 194 ? 3.394 -7.690 -12.573 1.00 90.88 194 PHE A CA 1
ATOM 1586 C C . PHE A 1 194 ? 3.609 -9.116 -12.054 1.00 90.88 194 PHE A C 1
ATOM 1588 O O . PHE A 1 194 ? 4.378 -9.323 -11.117 1.00 90.88 194 PHE A O 1
ATOM 1595 N N . ASN A 1 195 ? 3.048 -10.115 -12.738 1.00 90.56 195 ASN A N 1
ATOM 1596 C CA . ASN A 1 195 ? 3.214 -11.530 -12.395 1.00 90.56 195 ASN A CA 1
ATOM 1597 C C . ASN A 1 195 ? 4.648 -12.066 -12.580 1.00 90.56 195 ASN A C 1
ATOM 1599 O O . ASN A 1 195 ? 4.918 -13.201 -12.200 1.00 90.56 195 ASN A O 1
ATOM 1603 N N . LYS A 1 196 ? 5.570 -11.299 -13.187 1.00 91.31 196 LYS A N 1
ATOM 1604 C CA . LYS A 1 196 ? 7.015 -11.612 -13.189 1.00 91.31 196 LYS A CA 1
ATOM 1605 C C . LYS A 1 196 ? 7.757 -11.049 -11.985 1.00 91.31 196 LYS A C 1
ATOM 1607 O O . LYS A 1 196 ? 8.876 -11.480 -11.720 1.00 91.31 196 LYS A O 1
ATOM 1612 N N . ILE A 1 197 ? 7.182 -10.047 -11.329 1.00 91.69 197 ILE A N 1
ATOM 1613 C CA . ILE A 1 197 ? 7.721 -9.445 -10.110 1.00 91.69 197 ILE A CA 1
ATOM 1614 C C . ILE A 1 197 ? 7.186 -10.216 -8.905 1.00 91.69 197 ILE A C 1
ATOM 1616 O O . ILE A 1 197 ? 7.949 -10.560 -8.007 1.00 91.69 197 ILE A O 1
ATOM 1620 N N . ILE A 1 198 ? 5.881 -10.498 -8.910 1.00 93.00 198 ILE A N 1
ATOM 1621 C CA . ILE A 1 198 ? 5.197 -11.252 -7.867 1.00 93.00 198 ILE A CA 1
ATOM 1622 C C . ILE A 1 198 ? 4.707 -12.564 -8.464 1.00 93.00 198 ILE A C 1
ATOM 1624 O O . ILE A 1 198 ? 3.693 -12.624 -9.158 1.00 93.00 198 ILE A O 1
ATOM 1628 N N . ASP A 1 199 ? 5.457 -13.625 -8.186 1.00 93.69 199 ASP A N 1
ATOM 1629 C CA . ASP A 1 199 ? 5.147 -14.950 -8.701 1.00 93.69 199 ASP A CA 1
ATOM 1630 C C . ASP A 1 199 ? 3.913 -15.543 -8.016 1.00 93.69 199 ASP A C 1
ATOM 1632 O O . ASP A 1 199 ? 3.642 -15.347 -6.829 1.00 93.69 199 ASP A O 1
ATOM 1636 N N . THR A 1 200 ? 3.218 -16.411 -8.744 1.00 92.81 200 THR A N 1
ATOM 1637 C CA . THR A 1 200 ? 2.070 -17.164 -8.230 1.00 92.81 200 THR A CA 1
ATOM 1638 C C . THR A 1 200 ? 2.398 -17.957 -6.966 1.00 92.81 200 THR A C 1
ATOM 1640 O O . THR A 1 200 ? 1.549 -18.057 -6.085 1.00 92.81 200 THR A O 1
ATOM 1643 N N . LYS A 1 201 ? 3.622 -18.484 -6.852 1.00 95.75 201 LYS A N 1
ATOM 1644 C CA . LYS A 1 201 ? 4.095 -19.203 -5.661 1.00 95.75 201 LYS A CA 1
ATOM 1645 C C . LYS A 1 201 ? 4.255 -18.290 -4.448 1.00 95.75 201 LYS A C 1
ATOM 1647 O O . LYS A 1 201 ? 3.996 -18.728 -3.336 1.00 95.75 201 LYS A O 1
ATOM 1652 N N . MET A 1 202 ? 4.665 -17.036 -4.659 1.00 96.00 202 MET A N 1
ATOM 1653 C CA . MET A 1 202 ? 4.760 -16.053 -3.578 1.00 96.00 202 MET A CA 1
ATOM 1654 C C . MET A 1 202 ? 3.371 -15.757 -3.022 1.00 96.00 202 MET A C 1
ATOM 1656 O O . MET A 1 202 ? 3.191 -15.753 -1.811 1.00 96.00 202 MET A O 1
ATOM 1660 N N . ILE A 1 203 ? 2.378 -15.588 -3.901 1.00 95.75 203 ILE A N 1
ATOM 1661 C CA . ILE A 1 203 ? 0.989 -15.387 -3.479 1.00 95.75 203 ILE A CA 1
ATOM 1662 C C . ILE A 1 203 ? 0.470 -16.587 -2.685 1.00 95.75 203 ILE A C 1
ATOM 1664 O O . ILE A 1 203 ? -0.122 -16.396 -1.629 1.00 95.75 203 ILE A O 1
ATOM 1668 N N . ASP A 1 204 ? 0.708 -17.816 -3.153 1.00 96.31 204 ASP A N 1
ATOM 1669 C CA . ASP A 1 204 ? 0.271 -19.014 -2.423 1.00 96.31 204 ASP A CA 1
ATOM 1670 C C . ASP A 1 204 ? 0.925 -19.117 -1.045 1.00 96.31 204 ASP A C 1
ATOM 1672 O O . ASP A 1 204 ? 0.265 -19.483 -0.074 1.00 96.31 204 ASP A O 1
ATOM 1676 N N . GLU A 1 205 ? 2.204 -18.758 -0.944 1.00 96.81 205 GLU A N 1
ATOM 1677 C CA . GLU A 1 205 ? 2.922 -18.758 0.325 1.00 96.81 205 GLU A CA 1
ATOM 1678 C C . GLU A 1 205 ? 2.380 -17.693 1.288 1.00 96.81 205 GLU A C 1
ATOM 1680 O O . GLU A 1 205 ? 2.184 -17.980 2.469 1.00 96.81 205 GLU A O 1
ATOM 1685 N N . ILE A 1 206 ? 2.052 -16.497 0.785 1.00 94.88 206 ILE A N 1
ATOM 1686 C CA . ILE A 1 206 ? 1.379 -15.454 1.570 1.00 94.88 206 ILE A CA 1
ATOM 1687 C C . ILE A 1 206 ? 0.027 -15.971 2.064 1.00 94.88 206 ILE A C 1
ATOM 1689 O O . ILE A 1 206 ? -0.223 -15.942 3.264 1.00 94.88 206 ILE A O 1
ATOM 1693 N N . VAL A 1 207 ? -0.812 -16.520 1.177 1.00 95.81 207 VAL A N 1
ATOM 1694 C CA . VAL A 1 207 ? -2.118 -17.098 1.546 1.00 95.81 207 VAL A CA 1
ATOM 1695 C C . VAL A 1 207 ? -1.954 -18.151 2.643 1.00 95.81 207 VAL A C 1
ATOM 1697 O O . VAL A 1 207 ? -2.676 -18.126 3.640 1.00 95.81 207 VAL A O 1
ATOM 1700 N N . ARG A 1 208 ? -0.988 -19.063 2.490 1.00 95.62 208 ARG A N 1
ATOM 1701 C CA . ARG A 1 208 ? -0.712 -20.127 3.459 1.00 95.62 208 ARG A CA 1
ATOM 1702 C C . ARG A 1 208 ? -0.338 -19.557 4.828 1.00 95.62 208 ARG A C 1
ATOM 1704 O O . ARG A 1 208 ? -0.931 -19.952 5.830 1.00 95.62 208 ARG A O 1
ATOM 1711 N N . CYS A 1 209 ? 0.624 -18.638 4.879 1.00 94.19 209 CYS A N 1
ATOM 1712 C CA . CYS A 1 209 ? 1.081 -18.013 6.121 1.00 94.19 209 CYS A CA 1
ATOM 1713 C C . CYS A 1 209 ? -0.020 -17.177 6.785 1.00 94.19 209 CYS A C 1
ATOM 1715 O O . CYS A 1 209 ? -0.234 -17.290 7.991 1.00 94.19 209 CYS A O 1
ATOM 1717 N N . THR A 1 210 ? -0.765 -16.396 6.003 1.00 92.88 210 THR A N 1
ATOM 1718 C CA . THR A 1 210 ? -1.893 -15.597 6.488 1.00 92.88 210 THR A CA 1
ATOM 1719 C C . THR A 1 210 ? -2.989 -16.481 7.078 1.00 92.88 210 THR A C 1
ATOM 1721 O O . THR A 1 210 ? -3.473 -16.203 8.172 1.00 92.88 210 THR A O 1
ATOM 1724 N N . ASN A 1 211 ? -3.344 -17.587 6.420 1.00 93.06 211 ASN A N 1
ATOM 1725 C CA . ASN A 1 211 ? -4.361 -18.507 6.931 1.00 93.06 211 ASN A CA 1
ATOM 1726 C C . ASN A 1 211 ? -3.921 -19.209 8.217 1.00 93.06 211 ASN A C 1
ATOM 1728 O O . ASN A 1 211 ? -4.735 -19.363 9.125 1.00 93.06 211 ASN A O 1
ATOM 1732 N N . LEU A 1 212 ? -2.638 -19.565 8.343 1.00 92.25 212 LEU A N 1
ATOM 1733 C CA . LEU A 1 212 ? -2.092 -20.079 9.603 1.00 92.25 212 LEU A CA 1
ATOM 1734 C C . LEU A 1 212 ? -2.234 -19.059 10.740 1.00 92.25 212 LEU A C 1
ATOM 1736 O O . LEU A 1 212 ? -2.647 -19.424 11.839 1.00 92.25 212 LEU A O 1
ATOM 1740 N N . TYR A 1 213 ? -1.944 -17.783 10.478 1.00 89.62 213 TYR A N 1
ATOM 1741 C CA . TYR A 1 213 ? -2.100 -16.729 11.480 1.00 89.62 213 TYR A CA 1
ATOM 1742 C C . TYR A 1 213 ? -3.570 -16.496 11.854 1.00 89.62 213 TYR A C 1
ATOM 1744 O O . TYR A 1 213 ? -3.898 -16.397 13.034 1.00 89.62 213 TYR A O 1
ATOM 1752 N N . ILE A 1 214 ? -4.475 -16.466 10.871 1.00 89.12 214 ILE A N 1
ATOM 1753 C CA . ILE A 1 214 ? -5.919 -16.338 11.116 1.00 89.12 214 ILE A CA 1
ATOM 1754 C C . ILE A 1 214 ? -6.412 -17.489 11.998 1.00 89.12 214 ILE A C 1
ATOM 1756 O O . ILE A 1 214 ? -7.147 -17.262 12.957 1.00 89.12 214 ILE A O 1
ATOM 1760 N N . GLN A 1 215 ? -5.985 -18.722 11.716 1.00 88.62 215 GLN A N 1
ATOM 1761 C CA . GLN A 1 215 ? -6.327 -19.891 12.528 1.00 88.62 215 GLN A CA 1
ATOM 1762 C C . GLN A 1 215 ? -5.770 -19.797 13.951 1.00 88.62 215 GLN A C 1
ATOM 1764 O O . GLN A 1 215 ? -6.477 -20.131 14.898 1.00 88.62 215 GLN A O 1
ATOM 1769 N N . TYR A 1 216 ? -4.548 -19.291 14.113 1.00 88.00 216 TYR A N 1
ATOM 1770 C CA . TYR A 1 216 ? -3.975 -19.015 15.428 1.00 88.00 216 TYR A CA 1
ATOM 1771 C C . TYR A 1 216 ? -4.805 -17.976 16.202 1.00 88.00 216 TYR A C 1
ATOM 1773 O O . TYR A 1 216 ? -5.219 -18.230 17.332 1.00 88.00 216 TYR A O 1
ATOM 1781 N N . LYS A 1 217 ? -5.137 -16.840 15.576 1.00 84.25 217 LYS A N 1
ATOM 1782 C CA . LYS A 1 217 ? -5.916 -15.771 16.215 1.00 84.25 217 LYS A CA 1
ATOM 1783 C C . LYS A 1 217 ? -7.364 -16.147 16.521 1.00 84.25 217 LYS A C 1
ATOM 1785 O O . LYS A 1 217 ? -7.890 -15.681 17.527 1.00 84.25 217 LYS A O 1
ATOM 1790 N N . LYS A 1 218 ? -7.983 -17.043 15.744 1.00 84.06 218 LYS A N 1
ATOM 1791 C CA . LYS A 1 218 ? -9.282 -17.663 16.085 1.00 84.06 218 LYS A CA 1
ATOM 1792 C C . LYS A 1 218 ? -9.282 -18.358 17.445 1.00 84.06 218 LYS A C 1
ATOM 1794 O O . LYS A 1 218 ? -10.330 -18.419 18.076 1.00 84.06 218 LYS A O 1
ATOM 1799 N N . GLY A 1 219 ? -8.145 -18.905 17.875 1.00 79.00 219 GLY A N 1
ATOM 1800 C CA . GLY A 1 219 ? -8.017 -19.529 19.193 1.00 79.00 219 GLY A CA 1
ATOM 1801 C C . GLY A 1 219 ? -7.857 -18.524 20.340 1.00 79.00 219 GLY A C 1
ATOM 1802 O O . GLY A 1 219 ? -8.222 -18.835 21.468 1.00 79.00 219 GLY A O 1
ATOM 1803 N N . ASP A 1 220 ? -7.330 -17.335 20.043 1.00 80.56 220 ASP A N 1
ATOM 1804 C CA . ASP A 1 220 ? -6.969 -16.282 21.006 1.00 80.56 220 ASP A CA 1
ATOM 1805 C C . ASP A 1 220 ? -8.124 -15.287 21.237 1.00 80.56 220 ASP A C 1
ATOM 1807 O O . ASP A 1 220 ? -8.382 -14.849 22.356 1.00 80.56 220 ASP A O 1
ATOM 1811 N N . VAL A 1 221 ? -8.876 -14.961 20.179 1.00 78.44 221 VAL A N 1
ATOM 1812 C CA . VAL A 1 221 ? -9.928 -13.937 20.191 1.00 78.44 221 VAL A CA 1
ATOM 1813 C C . VAL A 1 221 ? -11.289 -14.543 19.854 1.00 78.44 221 VAL A C 1
ATOM 1815 O O . VAL A 1 221 ? -11.460 -15.216 18.838 1.00 78.44 221 VAL A O 1
ATOM 1818 N N . GLN A 1 222 ? -12.296 -14.244 20.679 1.00 74.62 222 GLN A N 1
ATOM 1819 C CA . GLN A 1 222 ? -13.693 -14.552 20.372 1.00 74.62 222 GLN A CA 1
ATOM 1820 C C . GLN A 1 222 ? -14.250 -13.499 19.412 1.00 74.62 222 GLN A C 1
ATOM 1822 O O . GLN A 1 222 ? -14.659 -12.410 19.813 1.00 74.62 222 GLN A O 1
ATOM 1827 N N . TYR A 1 223 ? -14.245 -13.815 18.121 1.00 74.69 223 TYR A N 1
ATOM 1828 C CA . TYR A 1 223 ? -14.835 -12.952 17.103 1.00 74.69 223 TYR A CA 1
ATOM 1829 C C . TYR A 1 223 ? -16.362 -12.943 17.231 1.00 74.69 223 TYR A C 1
ATOM 1831 O O . TYR A 1 223 ? -17.001 -13.991 17.173 1.00 74.69 223 TYR A O 1
ATOM 1839 N N . SER A 1 224 ? -16.959 -11.751 17.337 1.00 70.31 224 SER A N 1
ATOM 1840 C CA . SER A 1 224 ? -18.423 -11.578 17.385 1.00 70.31 224 SER A CA 1
ATOM 1841 C C . SER A 1 224 ? -19.118 -12.135 16.131 1.00 70.31 224 SER A C 1
ATOM 1843 O O . SER A 1 224 ? -20.231 -12.659 16.197 1.00 70.31 224 SER A O 1
ATOM 1845 N N . ARG A 1 225 ? -18.445 -12.086 14.970 1.00 71.81 225 ARG A N 1
ATOM 1846 C CA . ARG A 1 225 ? -18.940 -12.650 13.709 1.00 71.81 225 ARG A CA 1
ATOM 1847 C C . ARG A 1 225 ? -17.903 -13.578 13.079 1.00 71.81 225 ARG A C 1
ATOM 1849 O O . ARG A 1 225 ? -16.774 -13.180 12.814 1.00 71.81 225 ARG A O 1
ATOM 1856 N N . ASN A 1 226 ? -18.334 -14.782 12.696 1.00 69.50 226 ASN A N 1
ATOM 1857 C CA . ASN A 1 226 ? -17.485 -15.777 12.020 1.00 69.50 226 ASN A CA 1
ATOM 1858 C C . ASN A 1 226 ? -16.855 -15.278 10.705 1.00 69.50 226 ASN A C 1
ATOM 1860 O O . ASN A 1 226 ? -15.815 -15.787 10.289 1.00 69.50 226 ASN A O 1
ATOM 1864 N N . LYS A 1 227 ? -17.473 -14.292 10.037 1.00 74.38 227 LYS A N 1
ATOM 1865 C CA . LYS A 1 227 ? -16.962 -13.737 8.773 1.00 74.38 227 LYS A CA 1
ATOM 1866 C C . LYS A 1 227 ? -15.680 -12.916 8.944 1.00 74.38 227 LYS A C 1
ATOM 1868 O O . LYS A 1 227 ? -14.892 -12.853 8.006 1.00 74.38 227 LYS A O 1
ATOM 1873 N N . ASP A 1 228 ? -15.460 -12.333 10.121 1.00 69.94 228 ASP A N 1
ATOM 1874 C CA . ASP A 1 228 ? -14.341 -11.413 10.356 1.00 69.94 228 ASP A CA 1
ATOM 1875 C C . ASP A 1 228 ? -13.000 -12.162 10.445 1.00 69.94 228 ASP A C 1
ATOM 1877 O O . ASP A 1 228 ? -11.950 -11.604 10.143 1.00 69.94 228 ASP A O 1
ATOM 1881 N N . ALA A 1 229 ? -13.046 -13.463 10.747 1.00 78.12 229 ALA A N 1
ATOM 1882 C CA . ALA A 1 229 ? -11.891 -14.354 10.753 1.00 78.12 229 ALA A CA 1
ATOM 1883 C C . ALA A 1 229 ? -11.924 -15.368 9.596 1.00 78.12 229 ALA A C 1
ATOM 1885 O O . ALA A 1 229 ? -11.389 -16.464 9.712 1.00 78.12 229 ALA A O 1
ATOM 1886 N N . LYS A 1 230 ? -12.581 -15.087 8.467 1.00 87.75 230 LYS A N 1
ATOM 1887 C CA . LYS A 1 230 ? -12.594 -16.054 7.358 1.00 87.75 230 LYS A CA 1
ATOM 1888 C C . LYS A 1 230 ? -11.183 -16.260 6.788 1.00 87.75 230 LYS A C 1
ATOM 1890 O O . LYS A 1 230 ? -10.408 -15.308 6.676 1.00 87.75 230 LYS A O 1
ATOM 1895 N N . ASP A 1 231 ? -10.872 -17.503 6.424 1.00 90.94 231 ASP A N 1
ATOM 1896 C CA . ASP A 1 231 ? -9.625 -17.841 5.740 1.00 90.94 231 ASP A CA 1
ATOM 1897 C C . ASP A 1 231 ? -9.573 -17.117 4.386 1.00 90.94 231 ASP A C 1
ATOM 1899 O O . ASP A 1 231 ? -10.578 -16.982 3.683 1.00 90.94 231 ASP A O 1
ATOM 1903 N N . THR A 1 232 ? -8.392 -16.629 4.049 1.00 92.69 232 THR A N 1
ATOM 1904 C CA . THR A 1 232 ? -8.112 -15.802 2.883 1.00 92.69 232 THR A CA 1
ATOM 1905 C C . THR A 1 232 ? -7.884 -16.661 1.644 1.00 92.69 232 THR A C 1
ATOM 1907 O O . THR A 1 232 ? -7.340 -17.768 1.709 1.00 92.69 232 THR A O 1
ATOM 1910 N N . SER A 1 233 ? -8.275 -16.131 0.484 1.00 94.44 233 SER A N 1
ATOM 1911 C CA . SER A 1 233 ? -8.036 -16.749 -0.822 1.00 94.44 233 SER A CA 1
ATOM 1912 C C . SER A 1 233 ? -6.958 -16.013 -1.620 1.00 94.44 233 SER A C 1
ATOM 1914 O O . SER A 1 233 ? -6.621 -14.862 -1.346 1.00 94.44 233 SER A O 1
ATOM 1916 N N . ARG A 1 234 ? -6.454 -16.655 -2.677 1.00 94.31 234 ARG A N 1
ATOM 1917 C CA . ARG A 1 234 ? -5.550 -16.022 -3.649 1.00 94.31 234 ARG A CA 1
ATOM 1918 C C . ARG A 1 234 ? -6.150 -14.749 -4.259 1.00 94.31 234 ARG A C 1
ATOM 1920 O O . ARG A 1 234 ? -5.426 -13.779 -4.443 1.00 94.31 234 ARG A O 1
ATOM 1927 N N . ALA A 1 235 ? -7.453 -14.750 -4.547 1.00 93.25 235 ALA A N 1
ATOM 1928 C CA . ALA A 1 235 ? -8.147 -13.578 -5.075 1.00 93.25 235 ALA A CA 1
ATOM 1929 C C . ALA A 1 235 ? -8.176 -12.435 -4.050 1.00 93.25 235 ALA A C 1
ATOM 1931 O O . ALA A 1 235 ? -7.900 -11.299 -4.409 1.00 93.25 235 ALA A O 1
ATOM 1932 N N . GLU A 1 236 ? -8.417 -12.744 -2.772 1.00 92.75 236 GLU A N 1
ATOM 1933 C CA . GLU A 1 236 ? -8.392 -11.742 -1.698 1.00 92.75 236 GLU A CA 1
ATOM 1934 C C . GLU A 1 236 ? -6.990 -11.152 -1.478 1.00 92.75 236 GLU A C 1
ATOM 1936 O O . GLU A 1 236 ? -6.869 -9.948 -1.281 1.00 92.75 236 GLU A O 1
ATOM 1941 N N . ILE A 1 237 ? -5.922 -11.959 -1.551 1.00 93.94 237 ILE A N 1
ATOM 1942 C CA . ILE A 1 237 ? -4.545 -11.442 -1.453 1.00 93.94 237 ILE A CA 1
ATOM 1943 C C . ILE A 1 237 ? -4.175 -10.587 -2.670 1.00 93.94 237 ILE A C 1
ATOM 1945 O O . ILE A 1 237 ? -3.549 -9.545 -2.503 1.00 93.94 237 ILE A O 1
ATOM 1949 N N . MET A 1 238 ? -4.574 -10.978 -3.884 1.00 93.19 238 MET A N 1
ATOM 1950 C CA . MET A 1 238 ? -4.352 -10.140 -5.070 1.00 93.19 238 MET A CA 1
ATOM 1951 C C . MET A 1 238 ? -5.113 -8.815 -4.962 1.00 93.19 238 MET A C 1
ATOM 1953 O O . MET A 1 238 ? -4.520 -7.759 -5.161 1.00 93.19 238 MET A O 1
ATOM 1957 N N . ALA A 1 239 ? -6.376 -8.861 -4.535 1.00 93.12 239 ALA A N 1
ATOM 1958 C CA . ALA A 1 239 ? -7.174 -7.673 -4.260 1.00 93.12 239 ALA A CA 1
ATOM 1959 C C . ALA A 1 239 ? -6.530 -6.778 -3.186 1.00 93.12 239 ALA A C 1
ATOM 1961 O O . ALA A 1 239 ? -6.508 -5.561 -3.334 1.00 93.12 239 ALA A O 1
ATOM 1962 N N . LEU A 1 240 ? -5.946 -7.360 -2.131 1.00 92.62 240 LEU A N 1
ATOM 1963 C CA . LEU A 1 240 ? -5.198 -6.608 -1.118 1.00 92.62 240 LEU A CA 1
ATOM 1964 C C . LEU A 1 240 ? -3.979 -5.896 -1.723 1.00 92.62 240 LEU A C 1
ATOM 1966 O O . LEU A 1 240 ? -3.737 -4.732 -1.414 1.00 92.62 240 LEU A O 1
ATOM 1970 N N . LEU A 1 241 ? -3.211 -6.567 -2.586 1.00 92.69 241 LEU A N 1
ATOM 1971 C CA . LEU A 1 241 ? -2.052 -5.960 -3.248 1.00 92.69 241 LEU A CA 1
ATOM 1972 C C . LEU A 1 241 ? -2.463 -4.797 -4.159 1.00 92.69 241 LEU A C 1
ATOM 1974 O O . LEU A 1 241 ? -1.806 -3.755 -4.154 1.00 92.69 241 LEU A O 1
ATOM 1978 N N . GLU A 1 242 ? -3.569 -4.937 -4.887 1.00 91.00 242 GLU A N 1
ATOM 1979 C CA . GLU A 1 242 ? -4.154 -3.849 -5.680 1.00 91.00 242 GLU A CA 1
ATOM 1980 C C . GLU A 1 242 ? -4.575 -2.673 -4.792 1.00 91.00 242 GLU A C 1
ATOM 1982 O O . GLU A 1 242 ? -4.313 -1.512 -5.119 1.00 91.00 242 GLU A O 1
ATOM 1987 N N . LEU A 1 243 ? -5.141 -2.969 -3.623 1.00 92.38 243 LEU A N 1
ATOM 1988 C CA . LEU A 1 243 ? -5.547 -1.980 -2.630 1.00 92.38 243 LEU A CA 1
ATOM 1989 C C . LEU A 1 243 ? -4.385 -1.254 -1.962 1.00 92.38 243 LEU A C 1
ATOM 1991 O O . LEU A 1 243 ? -4.578 -0.171 -1.428 1.00 92.38 243 LEU A O 1
ATOM 1995 N N . LEU A 1 244 ? -3.187 -1.829 -1.974 1.00 91.19 244 LEU A N 1
ATOM 1996 C CA . LEU A 1 244 ? -1.969 -1.151 -1.532 1.00 91.19 244 LEU A CA 1
ATOM 1997 C C . LEU A 1 244 ? -1.358 -0.332 -2.674 1.00 91.19 244 LEU A C 1
ATOM 1999 O O . LEU A 1 244 ? -0.870 0.782 -2.468 1.00 91.19 244 LEU A O 1
ATOM 2003 N N . TYR A 1 245 ? -1.423 -0.861 -3.895 1.00 91.88 245 TYR A N 1
ATOM 2004 C CA . TYR A 1 245 ? -0.902 -0.203 -5.085 1.00 91.88 245 TYR A CA 1
ATOM 2005 C C . TYR A 1 245 ? -1.677 1.074 -5.430 1.00 91.88 245 TYR A C 1
ATOM 2007 O O . TYR A 1 245 ? -1.073 2.120 -5.685 1.00 91.88 245 TYR A O 1
ATOM 2015 N N . LEU A 1 246 ? -3.011 1.019 -5.417 1.00 91.50 246 LEU A N 1
ATOM 2016 C CA . LEU A 1 246 ? -3.857 2.114 -5.883 1.00 91.50 246 LEU A CA 1
ATOM 2017 C C . LEU A 1 246 ? -3.721 3.383 -5.010 1.00 91.50 246 LEU A C 1
ATOM 2019 O O . LEU A 1 246 ? -3.386 4.430 -5.575 1.00 91.50 246 LEU A O 1
ATOM 2023 N N . PRO A 1 247 ? -3.863 3.349 -3.669 1.00 90.19 247 PRO A N 1
ATOM 2024 C CA . PRO A 1 2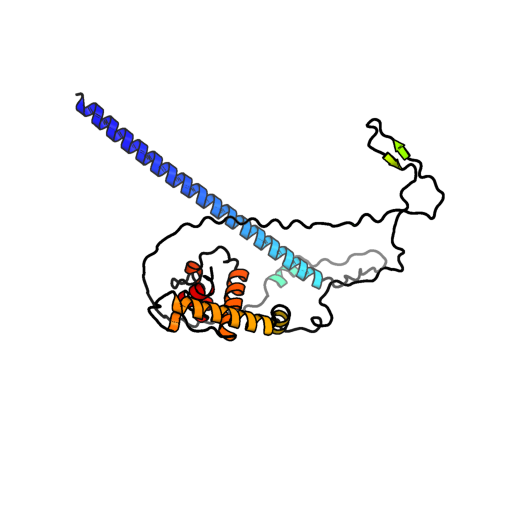47 ? -3.610 4.508 -2.811 1.00 90.19 247 PRO A CA 1
ATOM 2025 C C . PRO A 1 247 ? -2.155 4.981 -2.882 1.00 90.19 247 PRO A C 1
ATOM 2027 O O . PRO A 1 247 ? -1.900 6.187 -2.885 1.00 90.19 247 PRO A O 1
ATOM 2030 N N . GLY A 1 248 ? -1.196 4.058 -3.029 1.00 90.31 248 GLY A N 1
ATOM 2031 C CA . GLY A 1 248 ? 0.210 4.392 -3.264 1.00 90.31 248 GLY A CA 1
ATOM 2032 C C . GLY A 1 248 ? 0.404 5.232 -4.531 1.00 90.31 248 GLY A C 1
ATOM 2033 O O . GLY A 1 248 ? 1.070 6.269 -4.498 1.00 90.31 248 GLY A O 1
ATOM 2034 N N . SER A 1 249 ? -0.260 4.858 -5.629 1.00 91.06 249 SER A N 1
ATOM 2035 C CA . SER A 1 249 ? -0.240 5.610 -6.893 1.00 91.06 249 SER A CA 1
ATOM 2036 C C . SER A 1 249 ? -0.869 7.006 -6.766 1.00 91.06 249 SER A C 1
ATOM 2038 O O . SER A 1 249 ? -0.431 7.958 -7.418 1.00 91.06 249 SER A O 1
ATOM 2040 N N . LYS A 1 250 ? -1.860 7.148 -5.877 1.00 89.81 250 LYS A N 1
ATOM 2041 C CA . LYS A 1 250 ? -2.565 8.402 -5.578 1.00 89.81 250 LYS A CA 1
ATOM 2042 C C . LYS A 1 250 ? -1.882 9.244 -4.494 1.00 89.81 250 LYS A C 1
ATOM 2044 O O . LYS A 1 250 ? -2.369 10.328 -4.193 1.00 89.81 250 LYS A O 1
ATOM 2049 N N . LYS A 1 251 ? -0.729 8.802 -3.971 1.00 89.81 251 LYS A N 1
ATOM 2050 C CA . LYS A 1 251 ? 0.034 9.457 -2.888 1.00 89.81 251 LYS A CA 1
ATOM 2051 C C . LYS A 1 251 ? -0.732 9.560 -1.563 1.00 89.81 251 LYS A C 1
ATOM 2053 O O . LYS A 1 251 ? -0.524 10.502 -0.804 1.00 89.81 251 LYS A O 1
ATOM 2058 N N . LEU A 1 252 ? -1.580 8.574 -1.282 1.00 87.88 252 LEU A N 1
ATOM 2059 C CA . LEU A 1 252 ? -2.363 8.460 -0.047 1.00 87.88 252 LEU A CA 1
ATOM 2060 C C . LEU A 1 252 ? -1.689 7.551 0.994 1.00 87.88 252 LEU A C 1
ATOM 2062 O O . LEU A 1 252 ? -2.306 7.116 1.954 1.00 87.88 252 LEU A O 1
ATOM 2066 N N . ASN A 1 253 ? -0.399 7.256 0.830 1.00 86.25 253 ASN A N 1
ATOM 2067 C CA . ASN A 1 253 ? 0.348 6.361 1.718 1.00 86.25 253 ASN A CA 1
ATOM 2068 C C . ASN A 1 253 ? 0.573 6.922 3.135 1.00 86.25 253 ASN A C 1
ATOM 2070 O O . ASN A 1 253 ? 0.994 6.181 4.015 1.00 86.25 253 ASN A O 1
ATOM 2074 N N . ARG A 1 254 ? 0.358 8.227 3.335 1.00 87.56 254 ARG A N 1
ATOM 2075 C CA . ARG A 1 254 ? 0.428 8.903 4.645 1.00 87.56 254 ARG A CA 1
ATOM 2076 C C . ARG A 1 254 ? -0.945 9.318 5.171 1.00 87.56 254 ARG A C 1
ATOM 2078 O O . ARG A 1 254 ? -1.029 9.918 6.236 1.00 87.56 254 ARG A O 1
ATOM 2085 N N . THR A 1 255 ? -1.986 9.062 4.390 1.00 88.25 255 THR A N 1
ATOM 2086 C CA . THR A 1 255 ? -3.369 9.361 4.742 1.00 88.25 255 THR A CA 1
ATOM 2087 C C . THR A 1 255 ? -3.846 8.322 5.746 1.00 88.25 255 THR A C 1
ATOM 2089 O O . THR A 1 255 ? -3.421 7.164 5.690 1.00 88.25 255 THR A O 1
ATOM 2092 N N . ASN A 1 256 ? -4.710 8.724 6.677 1.00 89.94 256 ASN A N 1
ATOM 2093 C CA . ASN A 1 256 ? -5.309 7.763 7.590 1.00 89.94 256 ASN A CA 1
ATOM 2094 C C . ASN A 1 256 ? -6.116 6.739 6.772 1.00 89.94 256 ASN A C 1
ATOM 2096 O O . ASN A 1 256 ? -6.851 7.104 5.858 1.00 89.94 256 ASN A O 1
ATOM 2100 N N . VAL A 1 257 ? -5.984 5.451 7.089 1.00 89.50 257 VAL A N 1
ATOM 2101 C CA . VAL A 1 257 ? -6.719 4.386 6.391 1.00 89.50 257 VAL A CA 1
ATOM 2102 C C . VAL A 1 257 ? -8.230 4.624 6.469 1.00 89.50 257 VAL A C 1
ATOM 2104 O O . VAL A 1 257 ? -8.924 4.399 5.487 1.00 89.50 257 VAL A O 1
ATOM 2107 N N . LEU A 1 258 ? -8.742 5.140 7.588 1.00 90.50 258 LEU A N 1
ATOM 2108 C CA . LEU A 1 258 ? -10.161 5.469 7.733 1.00 90.50 258 LEU A CA 1
ATOM 2109 C C . LEU A 1 258 ? -10.612 6.537 6.733 1.00 90.50 258 LEU A C 1
ATOM 2111 O O . LEU A 1 258 ? -11.662 6.364 6.127 1.00 90.50 258 LEU A O 1
ATOM 2115 N N . GLU A 1 259 ? -9.795 7.570 6.492 1.00 91.25 259 GLU A N 1
ATOM 2116 C CA . GLU A 1 259 ? -10.078 8.627 5.504 1.00 91.25 259 GLU A CA 1
ATOM 2117 C C . GLU A 1 259 ? -10.182 8.064 4.078 1.00 91.25 259 GLU A C 1
ATOM 2119 O O . GLU A 1 259 ? -10.952 8.555 3.262 1.00 91.25 259 GLU A O 1
ATOM 2124 N N . ILE A 1 260 ? -9.437 6.998 3.769 1.00 92.69 260 ILE A N 1
ATOM 2125 C CA . ILE A 1 260 ? -9.508 6.342 2.457 1.00 92.69 260 ILE A CA 1
ATOM 2126 C C . ILE A 1 260 ? -10.839 5.578 2.300 1.00 92.69 260 ILE A C 1
ATOM 2128 O O . ILE A 1 260 ? -11.339 5.453 1.182 1.00 92.69 260 ILE A O 1
ATOM 2132 N N . TRP A 1 261 ? -11.435 5.098 3.397 1.00 92.75 261 TRP A N 1
ATOM 2133 C CA . TRP A 1 261 ? -12.674 4.305 3.411 1.00 92.75 261 TRP A CA 1
ATOM 2134 C C . TRP A 1 261 ? -13.948 5.107 3.730 1.00 92.75 261 TRP A C 1
ATOM 2136 O O . TRP A 1 261 ? -15.004 4.489 3.885 1.00 92.75 261 TRP A O 1
ATOM 2146 N N . THR A 1 262 ? -13.896 6.441 3.814 1.00 92.31 262 THR A N 1
ATOM 2147 C CA . THR A 1 262 ? -15.074 7.251 4.174 1.00 92.31 262 THR A CA 1
ATOM 2148 C C . THR A 1 262 ? -16.200 7.186 3.137 1.00 92.31 262 THR A C 1
ATOM 2150 O O . THR A 1 262 ? -16.007 6.870 1.956 1.00 92.31 262 THR A O 1
ATOM 2153 N N . THR A 1 263 ? -17.421 7.463 3.603 1.00 90.56 263 THR A N 1
ATOM 2154 C CA . THR A 1 263 ? -18.655 7.488 2.801 1.00 90.56 263 THR A CA 1
ATOM 2155 C C . THR A 1 263 ? -19.141 8.883 2.438 1.00 90.56 263 THR A C 1
ATOM 2157 O O . THR A 1 263 ? -20.008 9.020 1.587 1.00 90.56 263 THR A O 1
ATOM 2160 N N . ASP A 1 264 ? -18.507 9.916 2.982 1.00 88.81 264 ASP A N 1
ATOM 2161 C CA . ASP A 1 264 ? -18.835 11.336 2.829 1.00 88.81 264 ASP A CA 1
ATOM 2162 C C . ASP A 1 264 ? -18.536 11.933 1.435 1.00 88.81 264 ASP A C 1
ATOM 2164 O O . ASP A 1 264 ? -18.560 13.150 1.262 1.00 88.81 264 ASP A O 1
ATOM 2168 N N . GLY A 1 265 ? -18.209 11.097 0.446 1.00 84.81 265 GLY A N 1
ATOM 2169 C CA . GLY A 1 265 ? -17.779 11.513 -0.894 1.00 84.81 265 GLY A CA 1
ATOM 2170 C C . GLY A 1 265 ? -16.314 11.962 -0.984 1.00 84.81 265 GLY A C 1
ATOM 2171 O O . GLY A 1 265 ? -15.824 12.221 -2.082 1.00 84.81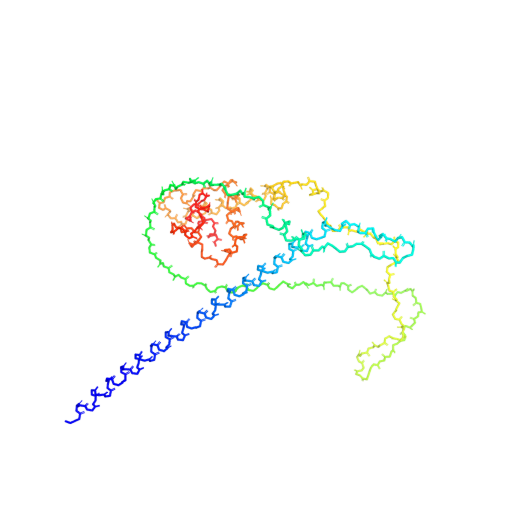 265 GLY A O 1
ATOM 2172 N N . THR A 1 266 ? -15.592 12.024 0.140 1.00 85.12 266 THR A N 1
ATOM 2173 C CA . THR A 1 266 ? -14.156 12.357 0.171 1.00 85.12 266 THR A CA 1
ATOM 2174 C C . THR A 1 266 ? -13.272 11.108 0.031 1.00 85.12 266 THR A C 1
ATOM 2176 O O . THR A 1 266 ? -12.126 11.198 -0.419 1.00 85.12 266 THR A O 1
ATOM 2179 N N . GLY A 1 267 ? -13.804 9.939 0.400 1.00 86.62 267 GLY A N 1
ATOM 2180 C CA . GLY A 1 267 ? -13.114 8.649 0.375 1.00 86.62 267 GLY A CA 1
ATOM 2181 C C . GLY A 1 267 ? -12.984 8.030 -1.020 1.00 86.62 267 GLY A C 1
ATOM 2182 O O . GLY A 1 267 ? -13.539 8.500 -2.012 1.00 86.62 267 GLY A O 1
ATOM 2183 N N . MET A 1 268 ? -12.238 6.928 -1.115 1.00 90.19 268 MET A N 1
ATOM 2184 C CA . MET A 1 268 ? -12.078 6.183 -2.364 1.00 90.19 268 MET A CA 1
ATOM 2185 C C . MET A 1 268 ? -13.130 5.076 -2.484 1.00 90.19 268 MET A C 1
ATOM 2187 O O . MET A 1 268 ? -12.977 3.986 -1.942 1.00 90.19 268 MET A O 1
ATOM 2191 N N . GLU A 1 269 ? -14.162 5.297 -3.292 1.00 88.94 269 GLU A N 1
ATOM 2192 C CA . GLU A 1 269 ? -15.240 4.315 -3.502 1.00 88.94 269 GLU A CA 1
ATOM 2193 C C . GLU A 1 269 ? -14.725 2.940 -3.950 1.00 88.94 269 GLU A C 1
ATOM 2195 O O . GLU A 1 269 ? -15.158 1.904 -3.438 1.00 88.94 269 GLU A O 1
ATOM 2200 N N . MET A 1 270 ? -13.721 2.932 -4.835 1.00 90.00 270 MET A N 1
ATOM 2201 C CA . MET A 1 270 ? -13.086 1.707 -5.325 1.00 90.00 270 MET A CA 1
ATOM 2202 C C . MET A 1 270 ? -12.543 0.836 -4.192 1.00 90.00 270 MET A C 1
ATOM 2204 O O . MET A 1 270 ? -12.625 -0.386 -4.289 1.00 90.00 270 MET A O 1
ATOM 2208 N N . VAL A 1 271 ? -12.008 1.421 -3.110 1.00 91.31 271 VAL A N 1
ATOM 2209 C CA . VAL A 1 271 ? -11.444 0.593 -2.036 1.00 91.31 271 VAL A CA 1
ATOM 2210 C C . VAL A 1 271 ? -12.527 -0.150 -1.265 1.00 91.31 271 VAL A C 1
ATOM 2212 O O . VAL A 1 271 ? -12.336 -1.309 -0.900 1.00 91.31 271 VAL A O 1
ATOM 2215 N N . ARG A 1 272 ? -13.693 0.483 -1.095 1.00 89.62 272 ARG A N 1
ATOM 2216 C CA . ARG A 1 272 ? -14.848 -0.104 -0.410 1.00 89.62 272 ARG A CA 1
ATOM 2217 C C . ARG A 1 272 ? -15.513 -1.181 -1.261 1.00 89.62 272 ARG A C 1
ATOM 2219 O O . ARG A 1 272 ? -15.976 -2.178 -0.716 1.00 89.62 272 ARG A O 1
ATOM 2226 N N . ALA A 1 273 ? -15.530 -0.987 -2.582 1.00 90.25 273 ALA A N 1
ATOM 2227 C CA . ALA A 1 273 ? -16.039 -1.971 -3.531 1.00 90.25 273 ALA A CA 1
ATOM 2228 C C . ALA A 1 273 ? -15.197 -3.259 -3.536 1.00 90.25 273 ALA A C 1
ATOM 2230 O O . ALA A 1 273 ? -15.734 -4.348 -3.725 1.00 90.25 273 ALA A O 1
ATOM 2231 N N . VAL A 1 274 ? -13.884 -3.144 -3.304 1.00 91.50 274 VAL A N 1
ATOM 2232 C CA . VAL A 1 274 ? -12.972 -4.294 -3.252 1.00 91.50 274 VAL A CA 1
ATOM 2233 C C . VAL A 1 274 ? -13.077 -5.040 -1.921 1.00 91.50 274 VAL A C 1
ATOM 2235 O O . VAL A 1 274 ? -13.254 -6.258 -1.910 1.00 91.50 274 VAL A O 1
ATOM 2238 N N . MET A 1 275 ? -12.947 -4.340 -0.790 1.00 89.81 275 MET A N 1
ATOM 2239 C CA . MET A 1 275 ? -13.083 -4.953 0.534 1.00 89.81 275 MET A CA 1
ATOM 2240 C C . MET A 1 275 ? -13.474 -3.945 1.617 1.00 89.81 275 MET A C 1
ATOM 2242 O O . MET A 1 275 ? -13.134 -2.763 1.572 1.00 89.81 275 MET A O 1
ATOM 2246 N N . SER A 1 276 ? -14.150 -4.433 2.658 1.00 90.25 276 SER A N 1
ATOM 2247 C CA . SER A 1 276 ? -14.507 -3.600 3.807 1.00 90.25 276 SER A CA 1
ATOM 2248 C C . SER A 1 276 ? -13.278 -3.195 4.626 1.00 90.25 276 SER A C 1
ATOM 2250 O O . SER A 1 276 ? -12.307 -3.951 4.729 1.00 90.25 276 SER A O 1
ATOM 2252 N N . TYR A 1 277 ? -13.354 -2.036 5.289 1.00 89.75 277 TYR A N 1
ATOM 2253 C CA . TYR A 1 277 ? -12.303 -1.555 6.193 1.00 89.75 277 TYR A CA 1
ATOM 2254 C C . TYR A 1 277 ? -11.959 -2.589 7.275 1.00 89.75 277 TYR A C 1
ATOM 2256 O O . TYR A 1 277 ? -10.788 -2.865 7.524 1.00 89.75 277 TYR A O 1
ATOM 2264 N N . LYS A 1 278 ? -12.975 -3.226 7.877 1.00 87.19 278 LYS A N 1
ATOM 2265 C CA . LYS A 1 278 ? -12.783 -4.256 8.912 1.00 87.19 278 LYS A CA 1
ATOM 2266 C C . LYS A 1 278 ? -11.967 -5.440 8.384 1.00 87.19 278 LYS A C 1
ATOM 2268 O O . LYS A 1 278 ? -11.057 -5.903 9.069 1.00 87.19 278 LYS A O 1
ATOM 2273 N N . ARG A 1 279 ? -12.240 -5.897 7.153 1.00 87.75 279 ARG A N 1
ATOM 2274 C CA . ARG A 1 279 ? -11.476 -6.986 6.529 1.00 87.75 279 ARG A CA 1
ATOM 2275 C C . ARG A 1 279 ? -10.051 -6.547 6.210 1.00 87.75 279 ARG A C 1
ATOM 2277 O O . ARG A 1 279 ? -9.123 -7.259 6.584 1.00 87.75 279 ARG A O 1
ATOM 2284 N N . PHE A 1 280 ? -9.875 -5.372 5.610 1.00 90.31 280 PHE A N 1
ATOM 2285 C CA . PHE A 1 280 ? -8.551 -4.811 5.340 1.00 90.31 280 PHE A CA 1
ATOM 2286 C C . PHE A 1 280 ? -7.713 -4.691 6.620 1.00 90.31 280 PHE A C 1
ATOM 2288 O O . PHE A 1 280 ? -6.603 -5.209 6.672 1.00 90.31 280 PHE A O 1
ATOM 2295 N N . SER A 1 281 ? -8.273 -4.093 7.673 1.00 87.44 281 SER A N 1
ATOM 2296 C CA . SER A 1 281 ? -7.621 -3.916 8.974 1.00 87.44 281 SER A CA 1
ATOM 2297 C C . SER A 1 281 ? -7.263 -5.255 9.627 1.00 87.44 281 SER A C 1
ATOM 2299 O O . SER A 1 281 ? -6.142 -5.436 10.094 1.00 87.44 281 SER A O 1
ATOM 2301 N N . SER A 1 282 ? -8.155 -6.252 9.564 1.00 83.19 282 SER A N 1
ATOM 2302 C CA . SER A 1 282 ? -7.856 -7.600 10.072 1.00 83.19 282 SER A CA 1
ATOM 2303 C C . SER A 1 282 ? -6.686 -8.277 9.349 1.00 83.19 282 SER A C 1
ATOM 2305 O O . SER A 1 282 ? -6.004 -9.103 9.946 1.00 83.19 282 SER A O 1
ATOM 2307 N N . MET A 1 283 ? -6.464 -7.935 8.074 1.00 82.75 283 MET A N 1
ATOM 2308 C CA . MET A 1 283 ? -5.409 -8.500 7.232 1.00 82.75 283 MET A CA 1
ATOM 2309 C C . MET A 1 283 ? -4.112 -7.683 7.248 1.00 82.75 283 MET A C 1
ATOM 2311 O O . MET A 1 283 ? -3.056 -8.213 6.926 1.00 82.75 283 MET A O 1
ATOM 2315 N N . SER A 1 284 ? -4.168 -6.391 7.568 1.00 78.94 284 SER A N 1
ATOM 2316 C CA . SER A 1 284 ? -2.986 -5.526 7.648 1.00 78.94 284 SER A CA 1
ATOM 2317 C C . SER A 1 284 ? -2.412 -5.452 9.063 1.00 78.94 284 SER A C 1
ATOM 2319 O O . SER A 1 284 ? -1.209 -5.261 9.229 1.00 78.94 284 SER A O 1
ATOM 2321 N N . SER A 1 285 ? -3.240 -5.671 10.085 1.00 71.69 285 SER A N 1
ATOM 2322 C CA . SER A 1 285 ? -2.860 -5.651 11.499 1.00 71.69 285 SER A CA 1
ATOM 2323 C C . SER A 1 285 ? -2.339 -7.016 11.978 1.00 71.69 285 SER A C 1
ATOM 2325 O O . SER A 1 285 ? -2.792 -7.575 12.975 1.00 71.69 285 SER A O 1
ATOM 2327 N N . PHE A 1 286 ? -1.381 -7.584 11.241 1.00 65.25 286 PHE A N 1
ATOM 2328 C CA . PHE A 1 286 ? -0.623 -8.764 11.661 1.00 65.25 286 PHE A CA 1
ATOM 2329 C C . PHE A 1 286 ? 0.656 -8.304 12.370 1.00 65.25 286 PHE A C 1
ATOM 2331 O O . PHE A 1 286 ? 1.726 -8.246 11.765 1.00 65.25 286 PHE A O 1
ATOM 2338 N N . ARG A 1 287 ? 0.520 -7.915 13.643 1.00 48.91 287 ARG A N 1
ATOM 2339 C CA . ARG A 1 287 ? 1.648 -7.777 14.577 1.00 48.91 287 ARG A CA 1
ATOM 2340 C C . ARG A 1 287 ? 1.863 -9.078 15.350 1.00 48.91 287 ARG A C 1
ATOM 2342 O O . ARG A 1 287 ? 0.873 -9.829 15.559 1.00 48.91 287 ARG A O 1
#

InterPro domains:
  IPR029526 PiggyBac transposable element-derived protein [PF13843] (193-282)

Sequence (287 aa):
MLKDCSERNISHFKEMRNIAKRTCRNCKRQYLDNMLRSVETHYQAKNIRNFYQEAKKNTQGKMRSLKYCRNEPGESTKYFTDDELHKILNEGPNLLESNEFDNPDDDDSDEEEEIIETNNDESETELECSDDDKFDKLDLASGKRNEYFRGRNKQTLWSKSSYQSTKTKSKNIVKMFPGPKAAAKNIVDEIVAFNKIIDTKMIDEIVRCTNLYIQYKKGDVQYSRNKDAKDTSRAEIMALLELLYLPGSKKLNRTNVLEIWTTDGTGMEMVRAVMSYKRFSSMSSFR